Protein AF-A3JKF6-F1 (afdb_monomer_lite)

Radius of gyration: 22.57 Å; chains: 1; bounding box: 54×65×73 Å

Secondary structure (DSSP, 8-state):
----B-EEEEE--SSSPP-EEEEEES-HHHHHHHHHTT-EEE--BHHHHHHHHHH-GGGGGGS-HHHHHHHHHHHHHHHHHHHHHH-S-SSPPSSS---TT--HHHHHHHHHHHHHS--GGGHHHHHHHHHHHHHHHTTPPP-GGGS-HHHHTSPPHHHHHHH--HHHHHHHHHHHHHHHHHHHHHHHHHHHTTPPPPHHHHHHHHHHHHHHHHHHHHHHHHHHHHHHHT------PPPP-

pLDDT: mean 88.42, std 12.99, range [47.25, 98.69]

Foldseek 3Di:
DDQQKKKWWFDDPPPDDGDDGQAIESDVVVQVVSVVVVIDIDIDTLLVVLVVCLQPVVNLVRYAPVRLVSNLVNLVVNLVVCCVPVPPDPDDELDPFAALQPALVLLVLVLVLCNVVPDSNCSLSSSSSSQNNNCVVNVHRRDCVSGDPCNVPDQHLVNVLVPDDPVNLVVQLVVLVVVLVVLVVVCVVCVVVVHHDDPVSVSSNSSSVSSNVSSVVSNVVNVCCCVVVVPPPDDDDPDDD

Structure (mmCIF, N/CA/C/O backbone):
data_AF-A3JKF6-F1
#
_entry.id   AF-A3JKF6-F1
#
loop_
_atom_site.group_PDB
_atom_site.id
_atom_site.type_symbol
_atom_site.label_atom_id
_atom_site.label_alt_id
_atom_site.label_comp_id
_atom_site.label_asym_id
_atom_site.label_entity_id
_atom_site.label_seq_id
_atom_site.pdbx_PDB_ins_code
_atom_site.Cartn_x
_atom_site.Cartn_y
_atom_site.Cartn_z
_atom_site.occupancy
_atom_site.B_iso_or_equiv
_atom_site.auth_seq_id
_atom_site.auth_comp_id
_atom_site.auth_asym_id
_atom_site.auth_atom_id
_atom_site.pdbx_PDB_model_num
ATOM 1 N N . MET A 1 1 ? -27.463 5.436 10.083 1.00 47.28 1 MET A N 1
ATOM 2 C CA . MET A 1 1 ? -26.461 4.398 10.402 1.00 47.28 1 MET A CA 1
ATOM 3 C C . MET A 1 1 ? -25.634 4.920 11.565 1.00 47.28 1 MET A C 1
ATOM 5 O O . MET A 1 1 ? -25.290 6.095 11.537 1.00 47.28 1 MET A O 1
ATOM 9 N N . SER A 1 2 ? -25.430 4.128 12.619 1.00 52.62 2 SER A N 1
ATOM 10 C CA . SER A 1 2 ? -24.570 4.531 13.741 1.00 52.62 2 SER A CA 1
ATOM 11 C C . SER A 1 2 ? -23.122 4.557 13.245 1.00 52.62 2 SER A C 1
ATOM 13 O O . SER A 1 2 ? -22.711 3.611 12.577 1.00 52.62 2 SER A O 1
ATOM 15 N N . GLN A 1 3 ? -22.383 5.644 13.485 1.00 63.41 3 GLN A N 1
ATOM 16 C CA . GLN A 1 3 ? -20.953 5.686 13.172 1.00 63.41 3 GLN A CA 1
ATOM 17 C C . GLN A 1 3 ? -20.250 4.631 14.028 1.00 63.41 3 GLN A C 1
ATOM 19 O O . GLN A 1 3 ? -20.251 4.731 15.258 1.00 63.41 3 GLN A O 1
ATOM 24 N N . LYS A 1 4 ? -19.671 3.613 13.383 1.00 77.19 4 LYS A N 1
ATOM 25 C CA . LYS A 1 4 ? -18.797 2.667 14.075 1.00 77.19 4 LYS A CA 1
ATOM 26 C C . LYS A 1 4 ? -17.621 3.444 14.660 1.00 77.19 4 LYS A C 1
ATOM 28 O O . LYS A 1 4 ? -17.042 4.318 14.013 1.00 77.19 4 LYS A O 1
ATOM 33 N N . THR A 1 5 ? -17.349 3.172 15.925 1.00 87.12 5 THR A N 1
ATOM 34 C CA . THR A 1 5 ? -16.327 3.871 16.696 1.00 87.12 5 THR A CA 1
ATOM 35 C C . THR A 1 5 ? -15.024 3.090 16.613 1.00 87.12 5 THR A C 1
ATOM 37 O O . THR A 1 5 ? -15.045 1.870 16.732 1.00 87.12 5 THR A O 1
ATOM 40 N N . VAL A 1 6 ? -13.906 3.792 16.440 1.00 94.50 6 VAL A N 1
ATOM 41 C CA . VAL A 1 6 ? -12.565 3.210 16.505 1.00 94.50 6 VAL A CA 1
ATOM 42 C C . VAL A 1 6 ? -11.873 3.744 17.755 1.00 94.50 6 VAL A C 1
ATOM 44 O O . VAL A 1 6 ? -12.066 4.893 18.146 1.00 94.50 6 VAL A O 1
ATOM 47 N N . PHE A 1 7 ? -11.065 2.910 18.392 1.00 95.88 7 PHE A N 1
ATOM 48 C CA . PHE A 1 7 ? -10.229 3.252 19.530 1.00 95.88 7 PHE A CA 1
ATOM 49 C C . PHE A 1 7 ? -8.761 3.149 19.125 1.00 95.88 7 PHE A C 1
ATOM 51 O O . PHE A 1 7 ? -8.334 2.147 18.554 1.00 95.88 7 PHE A O 1
ATOM 58 N N . ILE A 1 8 ? -7.978 4.177 19.445 1.00 94.56 8 ILE A N 1
ATOM 59 C CA . ILE A 1 8 ? -6.527 4.196 19.234 1.00 94.56 8 ILE A CA 1
ATOM 60 C C . ILE A 1 8 ? -5.860 4.222 20.602 1.00 94.56 8 ILE A C 1
ATOM 62 O O . ILE A 1 8 ? -6.152 5.092 21.425 1.00 94.56 8 ILE A O 1
ATOM 66 N N . ILE A 1 9 ? -4.991 3.246 20.844 1.00 94.50 9 ILE A N 1
ATOM 67 C CA . ILE A 1 9 ? -4.367 2.991 22.138 1.00 94.50 9 ILE A CA 1
ATOM 68 C C . ILE A 1 9 ? -2.889 3.353 22.053 1.00 94.50 9 ILE A C 1
ATOM 70 O O . ILE A 1 9 ? -2.147 2.783 21.250 1.00 94.50 9 ILE A O 1
ATOM 74 N N . PHE A 1 10 ? -2.446 4.243 22.931 1.00 91.88 10 PHE A N 1
ATOM 75 C CA . PHE A 1 10 ? -1.072 4.730 22.981 1.00 91.88 10 PHE A CA 1
ATOM 76 C C . PHE A 1 10 ? -0.364 4.229 24.230 1.00 91.88 10 PHE A C 1
ATOM 78 O O . PHE A 1 10 ? -0.982 4.133 25.299 1.00 91.88 10 PHE A O 1
ATOM 85 N N . ASP A 1 11 ? 0.935 3.969 24.106 1.00 83.62 11 ASP A N 1
ATOM 86 C CA . ASP A 1 11 ? 1.775 3.886 25.295 1.00 83.62 11 ASP A CA 1
ATOM 87 C C . ASP A 1 11 ? 2.023 5.296 25.850 1.00 83.62 11 ASP A C 1
ATOM 89 O O . ASP A 1 11 ? 2.119 6.277 25.109 1.00 83.62 11 ASP A O 1
ATOM 93 N N . SER A 1 12 ? 2.076 5.402 27.171 1.00 69.38 12 SER A N 1
ATOM 94 C CA . SER A 1 12 ? 2.321 6.655 27.878 1.00 69.38 12 SER A CA 1
ATOM 95 C C . SER A 1 12 ? 3.220 6.370 29.062 1.00 69.38 12 SER A C 1
ATOM 97 O O . SER A 1 12 ? 2.766 6.188 30.191 1.00 69.38 12 SER A O 1
ATOM 99 N N . THR A 1 13 ? 4.524 6.351 28.825 1.00 56.94 13 THR A N 1
ATOM 100 C CA . THR A 1 13 ? 5.501 6.286 29.908 1.00 56.94 13 THR A CA 1
ATOM 101 C C . THR A 1 13 ? 5.692 7.686 30.510 1.00 56.94 13 THR A C 1
ATOM 103 O O . THR A 1 13 ? 6.658 8.376 30.209 1.00 56.94 13 THR A O 1
ATOM 106 N N . GLY A 1 14 ? 4.768 8.131 31.370 1.00 56.34 14 GLY A N 1
ATOM 107 C CA . GLY A 1 14 ? 4.925 9.356 32.175 1.00 56.34 14 GLY A CA 1
ATOM 108 C C . GLY A 1 14 ? 4.320 10.646 31.594 1.00 56.34 14 GLY A C 1
ATOM 109 O O . GLY A 1 14 ? 3.310 10.608 30.902 1.00 56.34 14 GLY A O 1
ATOM 110 N N . LEU A 1 15 ? 4.909 11.797 31.962 1.00 52.41 15 LEU A N 1
ATOM 111 C CA . LEU A 1 15 ? 4.465 13.175 31.647 1.00 52.41 15 LEU A CA 1
ATOM 112 C C . LEU A 1 15 ? 4.724 13.613 30.189 1.00 52.41 15 LEU A C 1
ATOM 114 O O . LEU A 1 15 ? 4.486 14.772 29.849 1.00 52.41 15 LEU A O 1
ATOM 118 N N . GLU A 1 16 ? 5.235 12.723 29.343 1.00 53.56 16 GLU A N 1
ATOM 119 C CA . GLU A 1 16 ? 5.534 13.016 27.942 1.00 53.56 16 GLU A CA 1
ATOM 120 C C . GLU A 1 16 ? 4.334 12.693 27.041 1.00 53.56 16 GLU A C 1
ATOM 122 O O . GLU A 1 16 ? 3.474 11.878 27.378 1.00 53.56 16 GLU A O 1
ATOM 127 N N . LEU A 1 17 ? 4.248 13.387 25.902 1.00 55.12 17 LEU A N 1
ATOM 128 C CA . LEU A 1 17 ? 3.214 13.151 24.893 1.00 55.12 17 LEU A CA 1
ATOM 129 C C . LEU A 1 17 ? 3.247 11.678 24.438 1.00 55.12 17 LEU A C 1
ATOM 131 O O . LEU A 1 17 ? 4.333 11.105 24.372 1.00 55.12 17 LEU A O 1
ATOM 135 N N . PRO A 1 18 ? 2.093 11.068 24.102 1.00 59.44 18 PRO A N 1
ATOM 136 C CA . PRO A 1 18 ? 2.049 9.684 23.637 1.00 59.44 18 PRO A CA 1
ATOM 137 C C . PRO A 1 18 ? 2.980 9.491 22.434 1.00 59.44 18 PRO A C 1
ATOM 139 O O . PRO A 1 18 ? 2.827 10.165 21.415 1.00 59.44 18 PRO A O 1
ATOM 142 N N . THR A 1 19 ? 3.955 8.593 22.574 1.00 69.81 19 THR A N 1
ATOM 143 C CA . THR A 1 19 ? 5.048 8.408 21.607 1.00 69.81 19 THR A CA 1
ATOM 144 C C . THR A 1 19 ? 4.787 7.294 20.596 1.00 69.81 19 THR A C 1
ATOM 146 O O . THR A 1 19 ? 5.345 7.351 19.504 1.00 69.81 19 THR A O 1
ATOM 149 N N . GLU A 1 20 ? 3.922 6.316 20.898 1.00 87.06 20 GLU A N 1
ATOM 150 C CA . GLU A 1 20 ? 3.675 5.172 20.006 1.00 87.06 20 GLU A CA 1
ATOM 151 C C . GLU A 1 20 ? 2.222 4.666 20.057 1.00 87.06 20 GLU A C 1
ATOM 153 O O . GLU A 1 20 ? 1.648 4.471 21.134 1.00 87.06 20 GLU A O 1
ATOM 158 N N . ILE A 1 21 ? 1.633 4.407 18.881 1.00 91.94 21 ILE A N 1
ATOM 159 C CA . ILE A 1 21 ? 0.359 3.685 18.745 1.00 91.94 21 ILE A CA 1
ATOM 160 C C . ILE A 1 21 ? 0.625 2.190 18.938 1.00 91.94 21 ILE A C 1
ATOM 162 O O . ILE A 1 21 ? 1.259 1.533 18.113 1.00 91.94 21 ILE A O 1
ATOM 166 N N . THR A 1 22 ? 0.092 1.637 20.023 1.00 93.06 22 THR A N 1
ATOM 167 C CA . THR A 1 22 ? 0.276 0.223 20.384 1.00 93.06 22 THR A CA 1
ATOM 168 C C . THR A 1 22 ? -0.804 -0.687 19.814 1.00 93.06 22 THR A C 1
ATOM 170 O O . THR A 1 22 ? -0.541 -1.862 19.565 1.00 93.06 22 THR A O 1
ATOM 173 N N . ALA A 1 23 ? -2.017 -0.169 19.622 1.00 94.94 23 ALA A N 1
ATOM 174 C CA . ALA A 1 23 ? -3.132 -0.907 19.044 1.00 94.94 23 ALA A CA 1
ATOM 175 C C . ALA A 1 23 ? -4.192 0.046 18.485 1.00 94.94 23 ALA A C 1
ATOM 177 O O . ALA A 1 23 ? -4.405 1.140 19.015 1.00 94.94 23 ALA A O 1
ATOM 178 N N . ILE A 1 24 ? -4.891 -0.414 17.455 1.00 96.31 24 ILE A N 1
ATOM 179 C CA . ILE A 1 24 ? -6.118 0.186 16.935 1.00 96.31 24 ILE A CA 1
ATOM 180 C C . ILE A 1 24 ? -7.186 -0.904 17.018 1.00 96.31 24 ILE A C 1
ATOM 182 O O . ILE A 1 24 ? -6.931 -2.043 16.628 1.00 96.31 24 ILE A O 1
ATOM 186 N N . THR A 1 25 ? -8.352 -0.597 17.582 1.00 96.56 25 THR A N 1
ATOM 187 C CA . THR A 1 25 ? -9.421 -1.585 17.777 1.00 96.56 25 THR A CA 1
ATOM 188 C C . THR A 1 25 ? -10.801 -0.951 17.670 1.00 96.56 25 THR A C 1
ATOM 190 O O . THR A 1 25 ? -10.961 0.205 18.046 1.00 96.56 25 THR A O 1
ATOM 193 N N . ASP A 1 26 ? -11.805 -1.676 17.185 1.00 94.56 26 ASP A N 1
ATOM 194 C CA . ASP A 1 26 ? -13.216 -1.282 17.300 1.00 94.56 26 ASP A CA 1
ATOM 195 C C . ASP A 1 26 ? -13.933 -1.934 18.502 1.00 94.56 26 ASP A C 1
ATOM 197 O O . ASP A 1 26 ? -15.104 -1.643 18.760 1.00 94.56 26 ASP A O 1
ATOM 201 N N . ASP A 1 27 ? -13.218 -2.737 19.302 1.00 95.06 27 ASP A N 1
ATOM 202 C CA . ASP A 1 27 ? -13.744 -3.377 20.507 1.00 95.06 27 ASP A CA 1
ATOM 203 C C . ASP A 1 27 ? -13.658 -2.448 21.741 1.00 95.06 27 ASP A C 1
ATOM 205 O O . ASP A 1 27 ? -12.563 -2.169 22.256 1.00 95.06 27 ASP A O 1
ATOM 209 N N . PRO A 1 28 ? -14.804 -1.997 22.292 1.00 94.31 28 PRO A N 1
ATOM 210 C CA . PRO A 1 28 ? -14.819 -1.169 23.491 1.00 94.31 28 PRO A CA 1
ATOM 211 C C . PRO A 1 28 ? -14.309 -1.900 24.741 1.00 94.31 28 PRO A C 1
ATOM 213 O O . PRO A 1 28 ? -13.860 -1.235 25.677 1.00 94.31 28 PRO A O 1
ATOM 216 N N . VAL A 1 29 ? -14.375 -3.235 24.807 1.00 95.38 29 VAL A N 1
ATOM 217 C CA . VAL A 1 29 ? -13.870 -4.004 25.956 1.00 95.38 29 VAL A CA 1
ATOM 218 C C . VAL A 1 29 ? -12.352 -3.887 26.015 1.00 95.38 29 VAL A C 1
ATOM 220 O O . VAL A 1 29 ? -11.823 -3.389 27.011 1.00 95.38 29 VAL A O 1
ATOM 223 N N . ARG A 1 30 ? -11.661 -4.209 24.916 1.00 95.00 30 ARG A N 1
ATOM 224 C CA . ARG A 1 30 ? -10.205 -4.053 24.790 1.00 95.00 30 ARG A CA 1
ATOM 225 C C . ARG A 1 30 ? -9.734 -2.620 25.060 1.00 95.00 30 ARG A C 1
ATOM 227 O O . ARG A 1 30 ? -8.720 -2.409 25.729 1.00 95.00 30 ARG A O 1
ATOM 234 N N . ALA A 1 31 ? -10.478 -1.623 24.580 1.00 94.50 31 ALA A N 1
ATOM 235 C CA . ALA A 1 31 ? -10.183 -0.217 24.847 1.00 94.50 31 ALA A CA 1
ATOM 236 C C . ALA A 1 31 ? -10.297 0.135 26.345 1.00 94.50 31 ALA A C 1
ATOM 238 O O . ALA A 1 31 ? -9.427 0.814 26.900 1.00 94.50 31 ALA A O 1
ATOM 239 N N . ASN A 1 32 ? -11.341 -0.350 27.025 1.00 95.06 32 ASN A N 1
ATOM 240 C CA . ASN A 1 32 ? -11.529 -0.132 28.460 1.00 95.06 32 ASN A CA 1
ATOM 241 C C . ASN A 1 32 ? -10.456 -0.836 29.300 1.00 95.06 32 ASN A C 1
ATOM 243 O O . ASN A 1 32 ? -9.936 -0.232 30.236 1.00 95.06 32 ASN A O 1
ATOM 247 N N . GLU A 1 33 ? -10.074 -2.063 28.946 1.00 95.25 33 GLU A N 1
ATOM 248 C CA . GLU A 1 33 ? -8.985 -2.793 29.607 1.00 95.25 33 GLU A CA 1
ATOM 249 C C . GLU A 1 33 ? -7.653 -2.041 29.498 1.00 95.25 33 GLU A C 1
ATOM 251 O O . GLU A 1 33 ? -6.959 -1.844 30.500 1.00 95.25 33 GLU A O 1
ATOM 256 N N . ALA A 1 34 ? -7.326 -1.534 28.305 1.00 93.25 34 ALA A N 1
ATOM 257 C CA . ALA A 1 34 ? -6.137 -0.716 28.098 1.00 93.25 34 ALA A CA 1
ATOM 258 C C . ALA A 1 34 ? -6.161 0.550 28.965 1.00 93.25 34 ALA A C 1
ATOM 260 O O . ALA A 1 34 ? -5.182 0.844 29.655 1.00 93.25 34 ALA A O 1
ATOM 261 N N . LYS A 1 35 ? -7.295 1.255 29.012 1.00 92.50 35 LYS A N 1
ATOM 262 C CA . LYS A 1 35 ? -7.466 2.430 29.873 1.00 92.50 35 LYS A CA 1
ATOM 263 C C . LYS A 1 35 ? -7.292 2.091 31.358 1.00 92.50 35 LYS A C 1
ATOM 265 O O . LYS A 1 35 ? -6.614 2.821 32.077 1.00 92.50 35 LYS A O 1
ATOM 270 N N . SER A 1 36 ? -7.852 0.973 31.820 1.00 93.00 36 SER A N 1
ATOM 271 C CA . SER A 1 36 ? -7.688 0.483 33.197 1.00 93.00 36 SER A CA 1
ATOM 272 C C . SER A 1 36 ? -6.243 0.097 33.533 1.00 93.00 36 SER A C 1
ATOM 274 O O . SER A 1 36 ? -5.845 0.214 34.689 1.00 93.00 36 SER A O 1
ATOM 276 N N . SER A 1 37 ? -5.447 -0.301 32.536 1.00 90.44 37 SER A N 1
ATOM 277 C CA . SER A 1 37 ? -4.003 -0.547 32.673 1.00 90.44 37 SER A CA 1
ATOM 278 C C . SER A 1 37 ? -3.130 0.719 32.629 1.00 90.44 37 SER A C 1
ATOM 280 O O . SER A 1 37 ? -1.909 0.614 32.681 1.00 90.44 37 SER A O 1
ATOM 282 N N . GLY A 1 38 ? -3.733 1.912 32.552 1.00 89.06 38 GLY A N 1
ATOM 283 C CA . GLY A 1 38 ? -3.016 3.191 32.531 1.00 89.06 38 GLY A CA 1
ATOM 284 C C . GLY A 1 38 ? -2.574 3.663 31.143 1.00 89.06 38 GLY A C 1
ATOM 285 O O . GLY A 1 38 ? -1.838 4.642 31.054 1.00 89.06 38 GLY A O 1
ATOM 286 N N . LYS A 1 39 ? -3.025 3.011 30.063 1.00 90.19 39 LYS A N 1
ATOM 287 C CA . LYS A 1 39 ? -2.768 3.471 28.691 1.00 90.19 39 LYS A CA 1
ATOM 288 C C . LYS A 1 39 ? -3.683 4.631 28.306 1.00 90.19 39 LYS A C 1
ATOM 290 O O . LYS A 1 39 ? -4.825 4.722 28.767 1.00 90.19 39 LYS A O 1
ATOM 295 N N . ASN A 1 40 ? -3.209 5.475 27.393 1.00 91.00 40 ASN A N 1
ATOM 296 C CA . ASN A 1 40 ? -4.037 6.514 26.788 1.00 91.00 40 ASN A CA 1
ATOM 297 C C . ASN A 1 40 ? -4.890 5.915 25.668 1.00 91.00 40 ASN A C 1
ATOM 299 O O . ASN A 1 40 ? -4.399 5.139 24.851 1.00 91.00 40 ASN A O 1
ATOM 303 N N . VAL A 1 41 ? -6.166 6.299 25.618 1.00 92.62 41 VAL A N 1
ATOM 304 C CA . VAL A 1 41 ? -7.117 5.824 24.607 1.00 92.62 41 VAL A CA 1
ATOM 305 C C . VAL A 1 41 ? -7.829 7.020 23.993 1.00 92.62 41 VAL A C 1
ATOM 307 O O . VAL A 1 41 ? -8.498 7.777 24.699 1.00 92.62 41 VAL A O 1
ATOM 310 N N . MET A 1 42 ? -7.698 7.179 22.679 1.00 92.69 42 MET A N 1
ATOM 311 C CA . MET A 1 42 ? -8.512 8.100 21.888 1.00 92.69 42 MET A CA 1
ATOM 312 C C . MET A 1 42 ? -9.664 7.342 21.239 1.00 92.69 42 MET A C 1
ATOM 314 O O . MET A 1 42 ? -9.509 6.183 20.866 1.00 92.69 42 MET A O 1
ATOM 318 N N . GLN A 1 43 ? -10.800 8.017 21.075 1.00 93.75 43 GLN A N 1
ATOM 319 C CA . GLN A 1 43 ? -12.012 7.459 20.474 1.00 93.75 43 GLN A CA 1
ATOM 320 C C . GLN A 1 43 ? -12.416 8.265 19.224 1.00 93.75 43 GLN A C 1
ATOM 322 O O . GLN A 1 43 ? -13.386 9.026 19.272 1.00 93.75 43 GLN A O 1
ATOM 327 N N . PRO A 1 44 ? -11.632 8.209 18.133 1.00 92.12 44 PRO A N 1
ATOM 328 C CA . PRO A 1 44 ? -11.996 8.861 16.881 1.00 92.12 44 PRO A CA 1
ATOM 329 C C . PRO A 1 44 ? -13.177 8.173 16.178 1.00 92.12 44 PRO A C 1
ATOM 331 O O . PRO A 1 44 ? -13.477 6.996 16.393 1.00 92.12 44 PRO A O 1
ATOM 334 N N . ASP A 1 45 ? -13.817 8.903 15.264 1.00 92.00 45 ASP A N 1
ATOM 335 C CA . ASP A 1 45 ? -14.630 8.259 14.234 1.00 92.00 45 ASP A CA 1
ATOM 336 C C . ASP A 1 45 ? -13.742 7.517 13.213 1.00 92.00 45 ASP A C 1
ATOM 338 O O . ASP A 1 45 ? -12.530 7.742 13.117 1.00 92.00 45 ASP A O 1
ATOM 342 N N . ALA A 1 46 ? -14.352 6.628 12.426 1.00 93.06 46 ALA A N 1
ATOM 343 C CA . ALA A 1 46 ? -13.639 5.828 11.432 1.00 93.06 46 ALA A CA 1
ATOM 344 C C . ALA A 1 46 ? -12.894 6.664 10.371 1.00 93.06 46 ALA A C 1
ATOM 346 O O . ALA A 1 46 ? -11.853 6.236 9.883 1.00 93.06 46 ALA A O 1
ATOM 347 N N . THR A 1 47 ? -13.382 7.861 10.018 1.00 93.62 47 THR A N 1
ATOM 348 C CA . THR A 1 47 ? -12.737 8.721 9.005 1.00 93.62 47 THR A CA 1
ATOM 349 C C . THR A 1 47 ? -11.459 9.344 9.561 1.00 93.62 47 THR A C 1
ATOM 351 O O . THR A 1 47 ? -10.447 9.419 8.866 1.00 93.62 47 THR A O 1
ATOM 354 N N . VAL A 1 48 ? -11.472 9.749 10.832 1.00 92.38 48 VAL A N 1
ATOM 355 C CA . VAL A 1 48 ? -10.273 10.234 11.526 1.00 92.38 48 VAL A CA 1
ATOM 356 C C . VAL A 1 48 ? -9.258 9.100 11.699 1.00 92.38 48 VAL A C 1
ATOM 358 O O . VAL A 1 48 ? -8.083 9.301 11.393 1.00 92.38 48 VAL A O 1
ATOM 361 N N . ALA A 1 49 ? -9.686 7.897 12.096 1.00 93.62 49 ALA A N 1
ATOM 362 C CA . ALA A 1 49 ? -8.796 6.732 12.155 1.00 93.62 49 ALA A CA 1
ATOM 363 C C . ALA A 1 49 ? -8.179 6.405 10.779 1.00 93.62 49 ALA A C 1
ATOM 365 O O . ALA A 1 49 ? -6.973 6.186 10.675 1.00 93.62 49 ALA A O 1
ATOM 366 N N . ALA A 1 50 ? -8.980 6.470 9.713 1.00 94.56 50 ALA A N 1
ATOM 367 C CA . ALA A 1 50 ? -8.516 6.302 8.341 1.00 94.56 50 ALA A CA 1
ATOM 368 C C . ALA A 1 50 ? -7.495 7.366 7.911 1.00 94.56 50 ALA A C 1
ATOM 370 O O . ALA A 1 50 ? -6.555 7.041 7.196 1.00 94.56 50 ALA A O 1
ATOM 371 N N . SER A 1 51 ? -7.631 8.619 8.361 1.00 93.62 51 SER A N 1
ATOM 372 C CA . SER A 1 51 ? -6.638 9.668 8.073 1.00 93.62 51 SER A CA 1
ATOM 373 C C . SER A 1 51 ? -5.281 9.379 8.718 1.00 93.62 51 SER A C 1
ATOM 375 O O . SER A 1 51 ? -4.243 9.604 8.100 1.00 93.62 51 SER A O 1
ATOM 377 N N . ILE A 1 52 ? -5.284 8.800 9.923 1.00 93.25 52 ILE A N 1
ATOM 378 C CA . ILE A 1 52 ? -4.063 8.371 10.608 1.00 93.25 52 ILE A CA 1
ATOM 379 C C . ILE A 1 52 ? -3.420 7.224 9.823 1.00 93.25 52 ILE A C 1
ATOM 381 O O . ILE A 1 52 ? -2.241 7.318 9.486 1.00 93.25 52 ILE A O 1
ATOM 385 N N . LEU A 1 53 ? -4.200 6.209 9.432 1.00 93.81 53 LEU A N 1
ATOM 386 C CA . LEU A 1 53 ? -3.708 5.104 8.603 1.00 93.81 53 LEU A CA 1
ATOM 387 C C . LEU A 1 53 ? -3.212 5.577 7.227 1.00 93.81 53 LEU A C 1
ATOM 389 O O . LEU A 1 53 ? -2.213 5.073 6.733 1.00 93.81 53 LEU A O 1
ATOM 393 N N . HIS A 1 54 ? -3.853 6.570 6.609 1.00 93.06 54 HIS A N 1
ATOM 394 C CA . HIS A 1 54 ? -3.377 7.150 5.352 1.00 93.06 54 HIS A CA 1
ATOM 395 C C . HIS A 1 54 ? -1.965 7.731 5.492 1.00 93.06 54 HIS A C 1
ATOM 397 O O . HIS A 1 54 ? -1.106 7.488 4.652 1.00 93.06 54 HIS A O 1
ATOM 403 N N . THR A 1 55 ? -1.704 8.453 6.584 1.00 91.31 55 THR A N 1
ATOM 404 C CA . THR A 1 55 ? -0.377 9.039 6.841 1.00 91.31 55 THR A CA 1
ATOM 405 C C . THR A 1 55 ? 0.660 8.032 7.333 1.00 91.31 55 THR A C 1
ATOM 407 O O . THR A 1 55 ? 1.855 8.258 7.165 1.00 91.31 55 THR A O 1
ATOM 410 N N . GLN A 1 56 ? 0.222 6.932 7.947 1.00 92.62 56 GLN A N 1
ATOM 411 C CA . GLN A 1 56 ? 1.086 5.867 8.453 1.00 92.62 56 GLN A CA 1
ATOM 412 C C . GLN A 1 56 ? 0.499 4.498 8.081 1.00 92.62 56 GLN A C 1
ATOM 414 O O . GLN A 1 56 ? -0.063 3.818 8.946 1.00 92.62 56 GLN A O 1
ATOM 419 N N . PRO A 1 57 ? 0.626 4.069 6.809 1.00 93.50 57 PRO A N 1
ATOM 420 C CA . PRO A 1 57 ? 0.011 2.833 6.328 1.00 93.50 57 PRO A CA 1
ATOM 421 C C . PRO A 1 57 ? 0.392 1.607 7.158 1.00 93.50 57 PRO A C 1
ATOM 423 O O . PRO A 1 57 ? -0.473 0.793 7.451 1.00 93.50 57 PRO A O 1
ATOM 426 N N . VAL A 1 58 ? 1.633 1.536 7.654 1.00 93.06 58 VAL A N 1
ATOM 427 C CA . VAL A 1 58 ? 2.149 0.452 8.518 1.00 93.06 58 VAL A CA 1
ATOM 428 C C . VAL A 1 58 ? 1.319 0.182 9.782 1.00 93.06 58 VAL A C 1
ATOM 430 O O . VAL A 1 58 ? 1.429 -0.883 10.382 1.00 93.06 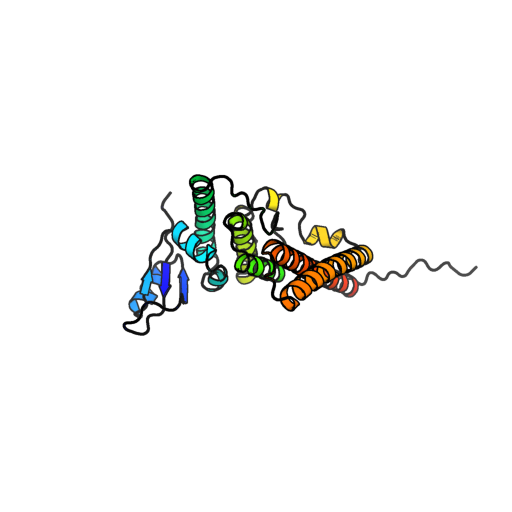58 VAL A O 1
ATOM 433 N N . LEU A 1 59 ? 0.449 1.108 10.200 1.00 94.81 59 LEU A N 1
ATOM 434 C CA . LEU A 1 59 ? -0.435 0.899 11.348 1.00 94.81 59 LEU A CA 1
ATOM 435 C C . LEU A 1 59 ? -1.481 -0.205 11.129 1.00 94.81 59 LEU A C 1
ATOM 437 O O . LEU A 1 59 ? -2.088 -0.633 12.115 1.00 94.81 59 LEU A O 1
ATOM 441 N N . TYR A 1 60 ? -1.661 -0.719 9.903 1.00 95.50 60 TYR A N 1
ATOM 442 C CA . TYR A 1 60 ? -2.461 -1.931 9.660 1.00 95.50 60 TYR A CA 1
ATOM 443 C C . TYR A 1 60 ? -1.973 -3.115 10.517 1.00 95.50 60 TYR A C 1
ATOM 445 O O . TYR A 1 60 ? -2.756 -3.963 10.942 1.00 95.50 60 TYR A O 1
ATOM 453 N N . GLU A 1 61 ? -0.685 -3.158 10.870 1.00 96.12 61 GLU A N 1
ATOM 454 C CA . GLU A 1 61 ? -0.131 -4.215 11.716 1.00 96.12 61 GLU A CA 1
ATOM 455 C C . GLU A 1 61 ? -0.723 -4.218 13.133 1.00 96.12 61 GLU A C 1
ATOM 457 O O . GLU A 1 61 ? -0.750 -5.261 13.794 1.00 96.12 61 GLU A O 1
ATOM 462 N N . LYS A 1 62 ? -1.208 -3.057 13.592 1.00 96.50 62 LYS A N 1
ATOM 463 C CA . LYS A 1 62 ? -1.700 -2.804 14.952 1.00 96.50 62 LYS A CA 1
ATOM 464 C C . LYS A 1 62 ? -3.207 -3.040 15.110 1.00 96.50 62 LYS A C 1
ATOM 466 O O . LYS A 1 62 ? -3.734 -2.775 16.193 1.00 96.50 62 LYS A O 1
ATOM 471 N N . MET A 1 63 ? -3.890 -3.521 14.072 1.00 96.38 63 MET A N 1
ATOM 472 C CA . MET A 1 63 ? -5.323 -3.826 14.082 1.00 96.38 63 MET A CA 1
ATOM 473 C C . MET A 1 63 ? -5.606 -5.288 13.725 1.00 96.38 63 MET A C 1
ATOM 475 O O . MET A 1 63 ? -4.764 -5.984 13.157 1.00 96.38 63 MET A O 1
ATOM 479 N N . ASP A 1 64 ? -6.791 -5.755 14.113 1.00 97.06 64 ASP A N 1
ATOM 480 C CA . ASP A 1 64 ? -7.365 -7.012 13.632 1.00 97.06 64 ASP A CA 1
ATOM 481 C C . ASP A 1 64 ? -8.256 -6.775 12.402 1.00 97.06 64 ASP A C 1
ATOM 483 O O . ASP A 1 64 ? -8.533 -5.635 12.021 1.00 97.06 64 ASP A O 1
ATOM 487 N N . TYR A 1 65 ? -8.703 -7.863 11.769 1.00 97.12 65 TYR A N 1
ATOM 488 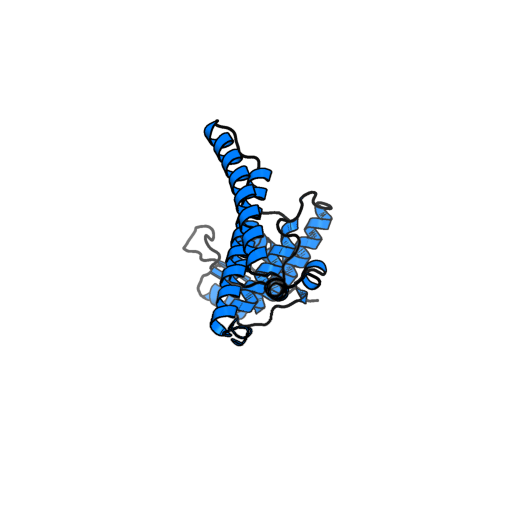C CA . TYR A 1 65 ? -9.511 -7.790 10.551 1.00 97.12 65 TYR A CA 1
ATOM 489 C C . TYR A 1 65 ? -10.850 -7.059 10.753 1.00 97.12 65 TYR A C 1
ATOM 491 O O . TYR A 1 65 ? -11.257 -6.284 9.892 1.00 97.12 65 TYR A O 1
ATOM 499 N N . ALA A 1 66 ? -11.524 -7.247 11.894 1.00 95.81 66 ALA A N 1
ATOM 500 C CA . ALA A 1 66 ? -12.799 -6.578 12.178 1.00 95.81 66 ALA A CA 1
ATOM 501 C C . ALA A 1 66 ? -12.625 -5.053 12.269 1.00 95.81 66 ALA A C 1
ATOM 503 O O . ALA A 1 66 ? -13.334 -4.293 11.604 1.00 95.81 66 ALA A O 1
ATOM 504 N N . THR A 1 67 ? -11.599 -4.623 13.003 1.00 96.88 67 THR A N 1
ATOM 505 C CA . THR A 1 67 ? -11.210 -3.218 13.106 1.00 96.88 67 THR A CA 1
ATOM 506 C C . THR A 1 67 ? -10.837 -2.651 11.740 1.00 96.88 67 THR A C 1
ATOM 508 O O . THR A 1 67 ? -11.236 -1.533 11.410 1.00 96.88 67 THR A O 1
ATOM 511 N N . TRP A 1 68 ? -10.104 -3.416 10.928 1.00 97.62 68 TRP A N 1
ATOM 512 C CA . TRP A 1 68 ? -9.752 -3.014 9.572 1.00 97.62 68 TRP A CA 1
ATOM 513 C C . TRP A 1 68 ? -10.988 -2.748 8.709 1.00 97.62 68 TRP A C 1
ATOM 515 O O . TRP A 1 68 ? -11.058 -1.680 8.107 1.00 97.62 68 TRP A O 1
ATOM 525 N N . GLN A 1 69 ? -12.001 -3.622 8.717 1.00 96.56 69 GLN A N 1
ATOM 526 C CA . GLN A 1 69 ? -13.245 -3.378 7.969 1.00 96.56 69 GLN A CA 1
ATOM 527 C C . GLN A 1 69 ? -13.883 -2.032 8.361 1.00 96.56 69 GLN A C 1
ATOM 529 O O . GLN A 1 69 ? -14.291 -1.249 7.502 1.00 96.56 69 GLN A O 1
ATOM 534 N N . THR A 1 70 ? -13.894 -1.709 9.658 1.00 95.31 70 THR A N 1
ATOM 535 C CA . THR A 1 70 ? -14.376 -0.413 10.157 1.00 95.31 70 THR A CA 1
ATOM 536 C C . THR A 1 70 ? -13.519 0.763 9.654 1.00 95.31 70 THR A C 1
ATOM 538 O O . THR A 1 70 ? -14.055 1.802 9.262 1.00 95.31 70 THR A O 1
ATOM 541 N N . VAL A 1 71 ? -12.190 0.627 9.630 1.00 96.56 71 VAL A N 1
ATOM 542 C CA . VAL A 1 71 ? -11.274 1.674 9.138 1.00 96.56 71 VAL A CA 1
ATOM 543 C C . VAL A 1 71 ? -11.355 1.838 7.613 1.00 96.56 71 VAL A C 1
ATOM 545 O O . VAL A 1 71 ? -11.330 2.970 7.125 1.00 96.56 71 VAL A O 1
ATOM 548 N N . ALA A 1 72 ? -11.529 0.756 6.855 1.00 96.50 72 ALA A N 1
ATOM 549 C CA . ALA A 1 72 ? -11.666 0.767 5.398 1.00 96.50 72 ALA A CA 1
ATOM 550 C C . ALA A 1 72 ? -12.927 1.525 4.935 1.00 96.50 72 ALA A C 1
ATOM 552 O O . ALA A 1 72 ? -12.885 2.316 3.981 1.00 96.50 72 ALA A O 1
ATOM 553 N N . GLU A 1 73 ? -14.043 1.378 5.662 1.00 93.31 73 GLU A N 1
ATOM 554 C CA . GLU A 1 73 ? -15.232 2.228 5.491 1.00 93.31 73 GLU A CA 1
ATOM 555 C C . GLU A 1 73 ? -14.870 3.719 5.677 1.00 93.31 73 GLU A C 1
ATOM 557 O O . GLU A 1 73 ? -15.262 4.582 4.883 1.00 93.31 73 GLU A O 1
ATOM 562 N N . GLY A 1 74 ? -14.062 4.026 6.697 1.00 94.62 74 GLY A N 1
ATOM 563 C CA . GLY A 1 74 ? -13.519 5.359 6.964 1.00 94.62 74 GLY A CA 1
ATOM 564 C C . GLY A 1 74 ? -12.655 5.917 5.828 1.00 94.62 74 GLY A C 1
ATOM 565 O O . GLY A 1 74 ? -12.823 7.081 5.459 1.00 94.62 74 GLY A O 1
ATOM 566 N N . MET A 1 75 ? -11.787 5.098 5.222 1.00 95.12 75 MET A N 1
ATOM 567 C CA . MET A 1 75 ? -10.940 5.499 4.084 1.00 95.12 75 MET A CA 1
ATOM 568 C C . MET A 1 75 ? -11.780 5.902 2.870 1.00 95.12 75 MET A C 1
ATOM 570 O O . MET A 1 75 ? -11.500 6.907 2.217 1.00 95.12 75 MET A O 1
ATOM 574 N N . SER A 1 76 ? -12.872 5.179 2.625 1.00 91.69 76 SER A N 1
ATOM 575 C CA . SER A 1 76 ? -13.829 5.495 1.559 1.00 91.69 76 SER A CA 1
ATOM 576 C C . SER A 1 76 ? -14.464 6.879 1.750 1.00 91.69 76 SER A C 1
ATOM 578 O O . SER A 1 76 ? -14.661 7.636 0.798 1.00 91.69 76 SER A O 1
ATOM 580 N N . ASN A 1 77 ? -14.791 7.231 2.996 1.00 91.75 77 ASN A N 1
ATOM 581 C CA . ASN A 1 77 ? -15.340 8.543 3.332 1.00 91.75 77 ASN A CA 1
ATOM 582 C C . ASN A 1 77 ? -14.277 9.644 3.253 1.00 91.75 77 ASN A C 1
ATOM 584 O O . ASN A 1 77 ? -14.568 10.733 2.755 1.00 91.75 77 ASN A O 1
ATOM 588 N N . LEU A 1 78 ? -13.049 9.356 3.689 1.00 92.44 78 LEU A N 1
ATOM 589 C CA . LEU A 1 78 ? -11.913 10.268 3.578 1.00 92.44 78 LEU A CA 1
ATOM 590 C C . LEU A 1 78 ? -11.656 10.654 2.117 1.00 92.44 78 LEU A C 1
ATOM 592 O O . LEU A 1 78 ? -11.602 11.844 1.812 1.00 92.44 78 LEU A O 1
ATOM 596 N N . GLN A 1 79 ? -11.598 9.675 1.209 1.00 90.25 79 GLN A N 1
ATOM 597 C CA . GLN A 1 79 ? -11.429 9.918 -0.225 1.00 90.25 79 GLN A CA 1
ATOM 598 C C . GLN A 1 79 ? -12.532 10.837 -0.771 1.00 90.25 79 GLN A C 1
ATOM 600 O O . GLN A 1 79 ? -12.245 11.862 -1.388 1.00 90.25 79 GLN A O 1
ATOM 605 N N . LYS A 1 80 ? -13.805 10.526 -0.482 1.00 88.69 80 LYS A N 1
ATOM 606 C CA . LYS A 1 80 ? -14.951 11.354 -0.901 1.00 88.69 80 LYS A CA 1
ATOM 607 C C . LYS A 1 80 ? -14.845 12.792 -0.387 1.00 88.69 80 LYS A C 1
ATOM 609 O O . LYS A 1 80 ? -15.252 13.719 -1.085 1.00 88.69 80 LYS A O 1
ATOM 614 N N . ASN A 1 81 ? -14.333 12.992 0.826 1.00 89.56 81 ASN A N 1
ATOM 615 C CA . ASN A 1 81 ? -14.157 14.320 1.412 1.00 89.56 81 ASN A CA 1
ATOM 616 C C . ASN A 1 81 ? -12.995 15.085 0.764 1.00 89.56 81 ASN A C 1
ATOM 618 O O . ASN A 1 81 ? -13.127 16.285 0.518 1.00 89.56 81 ASN A O 1
ATOM 622 N N . LEU A 1 82 ? -11.890 14.411 0.444 1.00 87.00 82 LEU A N 1
ATOM 623 C CA . LEU A 1 82 ? -10.744 15.025 -0.229 1.00 87.00 82 LEU A CA 1
ATOM 624 C C . LEU A 1 82 ? -11.102 15.466 -1.651 1.00 87.00 82 LEU A C 1
ATOM 626 O O . LEU A 1 82 ? -10.902 16.632 -1.976 1.00 87.00 82 LEU A O 1
ATOM 630 N N . VAL A 1 83 ? -11.769 14.613 -2.435 1.00 84.62 83 VAL A N 1
ATOM 631 C CA . VAL A 1 83 ? -12.241 14.969 -3.789 1.00 84.62 83 VAL A CA 1
ATOM 632 C C . VAL A 1 83 ? -13.176 16.184 -3.754 1.00 84.62 83 VAL A C 1
ATOM 634 O O . VAL A 1 83 ? -13.058 17.102 -4.560 1.00 84.62 83 VAL A O 1
ATOM 637 N N . LYS A 1 84 ? -14.088 16.252 -2.774 1.00 83.94 84 LYS A N 1
ATOM 638 C CA . LYS A 1 84 ? -15.000 17.401 -2.623 1.00 83.94 84 LYS A CA 1
ATOM 639 C C . LYS A 1 84 ? -14.299 18.706 -2.246 1.00 83.94 84 LYS A C 1
ATOM 641 O O . LYS A 1 84 ? -14.806 19.771 -2.585 1.00 83.94 84 LYS A O 1
ATOM 646 N N . THR A 1 85 ? -13.214 18.638 -1.478 1.00 82.50 85 THR A N 1
ATOM 647 C CA . THR A 1 85 ? -12.554 19.825 -0.905 1.00 82.50 85 THR A CA 1
ATOM 648 C C . THR A 1 85 ? -11.415 20.345 -1.772 1.00 82.50 85 THR A C 1
ATOM 650 O O . THR A 1 85 ? -11.201 21.554 -1.811 1.00 82.50 85 THR A O 1
ATOM 653 N N . GLN A 1 86 ? -10.709 19.458 -2.472 1.00 76.56 86 GLN A N 1
ATOM 654 C CA . GLN A 1 86 ? -9.531 19.784 -3.277 1.00 76.56 86 GLN A CA 1
ATOM 655 C C . GLN A 1 86 ? -9.816 19.779 -4.790 1.00 76.56 86 GLN A C 1
ATOM 657 O O . GLN A 1 86 ? -9.002 20.291 -5.552 1.00 76.56 86 GLN A O 1
ATOM 662 N N . GLY A 1 87 ? -10.983 19.280 -5.218 1.00 68.94 87 GLY A N 1
ATOM 663 C CA . GLY A 1 87 ? -11.303 19.044 -6.627 1.00 68.94 87 GLY A CA 1
ATOM 664 C C . GLY A 1 87 ? -10.738 17.714 -7.130 1.00 68.94 87 GLY A C 1
ATOM 665 O O . GLY A 1 87 ? -10.243 16.905 -6.344 1.00 68.94 87 GLY A O 1
ATOM 666 N N . GLU A 1 88 ? -10.826 17.479 -8.442 1.00 63.59 88 GLU A N 1
ATOM 667 C CA . GLU A 1 88 ? -10.069 16.397 -9.077 1.00 63.59 88 GLU A CA 1
ATOM 668 C C . GLU A 1 88 ? -8.579 16.696 -8.904 1.00 63.59 88 GLU A C 1
ATOM 670 O O . GLU A 1 88 ? -8.066 17.730 -9.335 1.00 63.59 88 GLU A O 1
ATOM 675 N N . THR A 1 89 ? -7.899 15.812 -8.188 1.00 61.19 89 THR A N 1
ATOM 676 C CA . THR A 1 89 ? -6.454 15.854 -7.982 1.00 61.19 89 THR A CA 1
ATOM 677 C C . THR A 1 89 ? -5.751 15.711 -9.334 1.00 61.19 89 THR A C 1
ATOM 679 O O . THR A 1 89 ? -6.043 14.756 -10.050 1.00 61.19 89 THR A O 1
ATOM 682 N N . PRO A 1 90 ? -4.829 16.621 -9.695 1.00 58.03 90 PRO A N 1
ATOM 683 C CA . PRO A 1 90 ? -4.151 16.595 -10.993 1.00 58.03 90 PRO A CA 1
ATOM 684 C C . PRO A 1 90 ? -3.125 15.457 -11.120 1.00 58.03 90 PRO A C 1
ATOM 686 O O . PRO A 1 90 ? -2.643 15.192 -12.220 1.00 58.03 90 PRO A O 1
ATOM 689 N N . ASP A 1 91 ? -2.776 14.811 -10.007 1.00 76.62 91 ASP A N 1
ATOM 690 C CA . ASP A 1 91 ? -1.776 13.751 -9.958 1.00 76.62 91 ASP A CA 1
ATOM 691 C C . ASP A 1 91 ? -2.356 12.432 -10.484 1.00 76.62 91 ASP A C 1
ATOM 693 O O . ASP A 1 91 ? -3.482 12.057 -10.162 1.00 76.62 91 ASP A O 1
ATOM 697 N N . SER A 1 92 ? -1.571 11.699 -11.272 1.00 84.88 92 SER A N 1
ATOM 698 C CA . SER A 1 92 ? -1.913 10.323 -11.644 1.00 84.88 92 SER A CA 1
ATOM 699 C C . SER A 1 92 ? -1.659 9.379 -10.462 1.00 84.88 92 SER A C 1
ATOM 701 O O . SER A 1 92 ? -0.716 9.612 -9.696 1.00 84.88 92 SER A O 1
ATOM 703 N N . PRO A 1 93 ? -2.478 8.329 -10.278 1.00 91.19 93 PRO A N 1
ATOM 704 C CA . PRO A 1 93 ? -2.238 7.354 -9.223 1.00 91.19 93 PRO A CA 1
ATOM 705 C C . PRO A 1 93 ? -0.926 6.596 -9.476 1.00 91.19 93 PRO A C 1
ATOM 707 O O . PRO A 1 93 ? -0.508 6.412 -10.618 1.00 91.19 93 PRO A O 1
ATOM 710 N N . PHE A 1 94 ? -0.269 6.151 -8.402 1.00 93.25 94 PHE A N 1
ATOM 711 C CA . PHE A 1 94 ? 0.962 5.358 -8.500 1.00 93.25 94 PHE A CA 1
ATOM 712 C C . PHE A 1 94 ? 0.694 3.989 -9.138 1.00 93.25 94 PHE A C 1
ATOM 714 O O . PHE A 1 94 ? 1.484 3.521 -9.957 1.00 93.25 94 PHE A O 1
ATOM 721 N N . PHE A 1 95 ? -0.437 3.381 -8.778 1.00 94.25 95 PHE A N 1
ATOM 722 C CA . PHE A 1 95 ? -0.964 2.158 -9.373 1.00 94.25 95 PHE A CA 1
ATOM 723 C C . PHE A 1 95 ? -2.318 2.467 -9.996 1.00 94.25 95 PHE A C 1
ATOM 725 O O . PHE A 1 95 ? -3.173 3.051 -9.332 1.00 94.25 95 PHE A O 1
ATOM 732 N N . GLU A 1 96 ? -2.515 2.083 -11.255 1.00 91.88 96 GLU A N 1
ATOM 733 C CA . GLU A 1 96 ? -3.788 2.303 -11.951 1.00 91.88 96 GLU A CA 1
ATOM 734 C C . GLU A 1 96 ? -4.930 1.502 -11.315 1.00 91.88 96 GLU A C 1
ATOM 736 O O . GLU A 1 96 ? -6.047 2.001 -11.203 1.00 91.88 96 GLU A O 1
ATOM 741 N N . PHE A 1 97 ? -4.635 0.281 -10.868 1.00 94.69 97 PHE A N 1
ATOM 742 C CA . PHE A 1 97 ? -5.562 -0.621 -10.195 1.00 94.69 97 PHE A CA 1
ATOM 743 C C . PHE A 1 97 ? -4.798 -1.609 -9.299 1.00 94.69 97 PHE A C 1
ATOM 745 O O . PHE A 1 97 ? -3.573 -1.735 -9.390 1.00 94.69 97 PHE A O 1
ATOM 752 N N . THR A 1 98 ? -5.532 -2.313 -8.438 1.00 97.25 98 THR A N 1
ATOM 753 C CA . THR A 1 98 ? -5.017 -3.387 -7.578 1.00 97.25 98 THR A CA 1
ATOM 754 C C . THR A 1 98 ? -5.744 -4.683 -7.899 1.00 97.25 98 THR A C 1
ATOM 756 O O . THR A 1 98 ? -6.949 -4.790 -7.685 1.00 97.25 98 THR A O 1
ATOM 759 N N . GLU A 1 99 ? -5.021 -5.690 -8.374 1.00 96.88 99 GLU A N 1
ATOM 760 C CA . GLU A 1 99 ? -5.581 -7.010 -8.642 1.00 96.88 99 GLU A CA 1
ATOM 761 C C . GLU A 1 99 ? -6.052 -7.651 -7.322 1.00 96.88 99 GLU A C 1
ATOM 763 O O . GLU A 1 99 ? -5.253 -7.779 -6.390 1.00 96.88 99 GLU A O 1
ATOM 768 N N . PRO A 1 100 ? -7.327 -8.067 -7.195 1.00 97.00 100 PRO A N 1
ATOM 769 C CA . PRO A 1 100 ? -7.833 -8.599 -5.929 1.00 97.00 100 PRO A CA 1
ATOM 770 C C . PRO A 1 100 ? -7.192 -9.914 -5.476 1.00 97.00 100 PRO A C 1
ATOM 772 O O . PRO A 1 100 ? -7.265 -10.264 -4.301 1.00 97.00 100 PRO A O 1
ATOM 775 N N . ASP A 1 101 ? -6.590 -10.657 -6.403 1.00 96.81 101 ASP A N 1
ATOM 776 C CA . ASP A 1 101 ? -5.863 -11.904 -6.167 1.00 96.81 101 ASP A CA 1
ATOM 777 C C . ASP A 1 101 ? -4.333 -11.719 -6.158 1.00 96.81 101 ASP A C 1
ATOM 779 O O . ASP A 1 101 ? -3.607 -12.715 -6.211 1.00 96.81 101 ASP A O 1
ATOM 783 N N . LEU A 1 102 ? -3.839 -10.474 -6.074 1.00 97.19 102 LEU A N 1
ATOM 784 C CA . LEU A 1 102 ? -2.414 -10.180 -5.916 1.00 97.19 102 LEU A CA 1
ATOM 785 C C . LEU A 1 102 ? -1.859 -10.875 -4.652 1.00 97.19 102 LEU A C 1
ATOM 787 O O . LEU A 1 102 ? -2.473 -10.783 -3.585 1.00 97.19 102 LEU A O 1
ATOM 791 N N . PRO A 1 103 ? -0.688 -11.534 -4.724 1.00 97.19 103 PRO A N 1
ATOM 792 C CA . PRO A 1 103 ? -0.024 -12.099 -3.555 1.00 97.19 103 PRO A CA 1
ATOM 793 C C . PRO A 1 103 ? 0.203 -11.057 -2.452 1.00 97.19 103 PRO A C 1
ATOM 795 O O . PRO A 1 103 ? 0.641 -9.937 -2.723 1.00 97.19 103 PRO A O 1
ATOM 798 N N . ALA A 1 104 ? -0.030 -11.434 -1.191 1.00 97.44 104 ALA A N 1
ATOM 799 C CA . ALA A 1 104 ? 0.097 -10.520 -0.053 1.00 97.44 104 ALA A CA 1
ATOM 800 C C . ALA A 1 104 ? 1.505 -9.911 0.076 1.00 97.44 104 ALA A C 1
ATOM 802 O O . ALA A 1 104 ? 1.638 -8.729 0.387 1.00 97.44 104 ALA A O 1
ATOM 803 N N . SER A 1 105 ? 2.553 -10.675 -0.250 1.00 96.44 105 SER A N 1
ATOM 804 C CA . SER A 1 105 ? 3.937 -10.186 -0.288 1.00 96.44 105 SER A CA 1
ATOM 805 C C . SER A 1 105 ? 4.126 -9.033 -1.280 1.00 96.44 105 SER A C 1
ATOM 807 O O . SER A 1 105 ? 4.771 -8.040 -0.947 1.00 96.44 105 SER A O 1
ATOM 809 N N . LEU A 1 106 ? 3.527 -9.117 -2.470 1.00 97.56 106 LEU A N 1
ATOM 810 C CA . LEU A 1 106 ? 3.550 -8.044 -3.467 1.00 97.56 106 LEU A CA 1
ATOM 811 C C . LEU A 1 106 ? 2.647 -6.877 -3.062 1.00 97.56 106 LEU A C 1
ATOM 813 O O . LEU A 1 106 ? 2.997 -5.717 -3.281 1.00 97.56 106 LEU A O 1
ATOM 817 N N . ALA A 1 107 ? 1.517 -7.154 -2.408 1.00 98.12 107 ALA A N 1
ATOM 818 C CA . ALA A 1 107 ? 0.678 -6.101 -1.853 1.00 98.12 107 ALA A CA 1
ATOM 819 C C . ALA A 1 107 ? 1.442 -5.260 -0.810 1.00 98.12 107 ALA A C 1
ATOM 821 O O . ALA A 1 107 ? 1.347 -4.031 -0.814 1.00 98.12 107 ALA A O 1
ATOM 822 N N . GLU A 1 108 ? 2.271 -5.891 0.031 1.00 97.31 108 GLU A N 1
ATOM 823 C CA . GLU A 1 108 ? 3.153 -5.192 0.971 1.00 97.31 108 GLU A CA 1
ATOM 824 C C . GLU A 1 108 ? 4.216 -4.337 0.271 1.00 97.31 108 GLU A C 1
ATOM 826 O O . GLU A 1 108 ? 4.490 -3.221 0.724 1.00 97.31 108 GLU A O 1
ATOM 831 N N . THR A 1 109 ? 4.840 -4.822 -0.812 1.00 96.50 109 THR A N 1
ATOM 832 C CA . THR A 1 109 ? 5.831 -4.014 -1.546 1.00 96.50 109 THR A CA 1
ATOM 833 C C . THR A 1 109 ? 5.174 -2.814 -2.213 1.00 96.50 109 THR A C 1
ATOM 835 O O . THR A 1 109 ? 5.682 -1.700 -2.071 1.00 96.50 109 THR A O 1
ATOM 838 N N . ARG A 1 110 ? 4.003 -2.996 -2.841 1.00 97.56 110 ARG A N 1
ATOM 839 C CA . ARG A 1 110 ? 3.210 -1.890 -3.396 1.00 97.56 110 ARG A CA 1
ATOM 840 C C . ARG A 1 110 ? 2.813 -0.887 -2.314 1.00 97.56 110 ARG A C 1
ATOM 842 O O . ARG A 1 110 ? 2.967 0.316 -2.511 1.00 97.56 110 ARG A O 1
ATOM 849 N N . LEU A 1 111 ? 2.376 -1.353 -1.142 1.00 96.81 111 LEU A N 1
ATOM 850 C CA . LEU A 1 111 ? 1.999 -0.470 -0.036 1.00 96.81 111 LEU A CA 1
ATOM 851 C C . LEU A 1 111 ? 3.187 0.373 0.457 1.00 96.81 111 LEU A C 1
ATOM 853 O O . LEU A 1 111 ? 3.002 1.550 0.759 1.00 96.81 111 LEU A O 1
ATOM 857 N N . LYS A 1 112 ? 4.406 -0.187 0.481 1.00 95.06 112 LYS A N 1
ATOM 858 C CA . LYS A 1 112 ? 5.635 0.562 0.804 1.00 95.06 112 LYS A CA 1
ATOM 859 C C . LYS A 1 112 ? 5.898 1.691 -0.197 1.00 95.06 112 LYS A C 1
ATOM 861 O O . LYS A 1 112 ? 6.209 2.795 0.234 1.00 95.06 112 LYS A O 1
ATOM 866 N N . GLN A 1 113 ? 5.673 1.472 -1.495 1.00 94.75 113 GLN A N 1
ATOM 867 C CA . GLN A 1 113 ? 5.807 2.542 -2.498 1.00 94.75 113 GLN A CA 1
ATOM 868 C C . GLN A 1 113 ? 4.845 3.708 -2.230 1.00 94.75 113 GLN A C 1
ATOM 870 O O . GLN A 1 113 ? 5.215 4.873 -2.360 1.00 94.75 113 GLN A O 1
ATOM 875 N N . LEU A 1 114 ? 3.619 3.423 -1.780 1.00 94.38 114 LEU A N 1
ATOM 876 C CA . LEU A 1 114 ? 2.650 4.474 -1.445 1.00 94.38 114 LEU A CA 1
ATOM 877 C C . LEU A 1 114 ? 3.052 5.306 -0.216 1.00 94.38 114 LEU A C 1
ATOM 879 O O . LEU A 1 114 ? 2.593 6.441 -0.085 1.00 94.38 114 LEU A O 1
ATOM 883 N N . ILE A 1 115 ? 3.906 4.771 0.665 1.00 91.81 115 ILE A N 1
ATOM 884 C CA . ILE A 1 115 ? 4.488 5.513 1.797 1.00 91.81 115 ILE A CA 1
ATOM 885 C C . ILE A 1 115 ? 5.513 6.531 1.294 1.00 91.81 115 ILE A C 1
ATOM 887 O O . ILE A 1 115 ? 5.520 7.669 1.763 1.00 91.81 115 ILE A O 1
ATOM 891 N N . ASP A 1 116 ? 6.352 6.131 0.338 1.00 90.56 116 ASP A N 1
ATOM 892 C CA . ASP A 1 116 ? 7.406 6.982 -0.224 1.00 90.56 116 ASP A CA 1
ATOM 893 C C . ASP A 1 116 ? 6.839 8.056 -1.169 1.00 90.56 116 ASP A C 1
ATOM 895 O O . ASP A 1 116 ? 7.380 9.161 -1.278 1.00 90.56 116 ASP A O 1
ATOM 899 N N . PHE A 1 117 ? 5.696 7.769 -1.800 1.00 90.75 117 PHE A N 1
ATOM 900 C CA . PHE A 1 117 ? 4.987 8.672 -2.707 1.00 90.75 117 PHE A CA 1
ATOM 901 C C . PHE A 1 117 ? 3.543 8.925 -2.240 1.00 90.75 117 PHE A C 1
ATOM 903 O O . PHE A 1 117 ? 2.582 8.550 -2.926 1.00 90.75 117 PHE A O 1
ATOM 910 N N . PRO A 1 118 ? 3.354 9.594 -1.085 1.00 88.50 118 PRO A N 1
ATOM 911 C CA . PRO A 1 118 ? 2.029 9.817 -0.534 1.00 88.50 118 PRO A CA 1
ATOM 912 C C . PRO A 1 118 ? 1.247 10.777 -1.430 1.00 88.50 118 PRO A C 1
ATOM 914 O O . PRO A 1 118 ? 1.717 11.866 -1.776 1.00 88.50 118 PRO A O 1
ATOM 917 N N . SER A 1 119 ? 0.031 10.379 -1.794 1.00 89.06 119 SER A N 1
ATOM 918 C CA . SER A 1 119 ? -0.912 11.237 -2.504 1.00 89.06 119 SER A CA 1
ATOM 919 C C . SER A 1 119 ? -2.355 10.813 -2.217 1.00 89.06 119 SER A C 1
ATOM 921 O O . SER A 1 119 ? -2.621 9.611 -2.123 1.00 89.06 119 SER A O 1
ATOM 923 N N . PRO A 1 120 ? -3.312 11.756 -2.113 1.00 89.94 120 PRO A N 1
ATOM 924 C CA . PRO A 1 120 ? -4.729 11.430 -1.972 1.00 89.94 120 PRO A CA 1
ATOM 925 C C . PRO A 1 120 ? -5.281 10.525 -3.081 1.00 89.94 120 PRO A C 1
ATOM 927 O O . PRO A 1 120 ? -6.191 9.743 -2.809 1.00 89.94 120 PRO A O 1
ATOM 930 N N . VAL A 1 121 ? -4.728 10.583 -4.304 1.00 91.00 121 VAL A N 1
ATOM 931 C CA . VAL A 1 121 ? -5.141 9.686 -5.407 1.00 91.00 121 VAL A CA 1
ATOM 932 C C . VAL A 1 121 ? -4.823 8.227 -5.144 1.00 91.00 121 VAL A C 1
ATOM 934 O O . VAL A 1 121 ? -5.482 7.356 -5.696 1.00 91.00 121 VAL A O 1
ATOM 937 N N . ASN A 1 122 ? -3.860 7.955 -4.263 1.00 93.19 122 ASN A N 1
ATOM 938 C CA . ASN A 1 122 ? -3.445 6.605 -3.914 1.00 93.19 122 ASN A CA 1
ATOM 939 C C . ASN A 1 122 ? -4.304 5.996 -2.797 1.00 93.19 122 ASN A C 1
ATOM 941 O O . ASN A 1 122 ? -4.087 4.844 -2.440 1.00 93.19 122 ASN A O 1
ATOM 945 N N . LEU A 1 123 ? -5.279 6.727 -2.236 1.00 94.38 123 LEU A N 1
ATOM 946 C CA . LEU A 1 123 ? -6.155 6.208 -1.177 1.00 94.38 123 LEU A CA 1
ATOM 947 C C . LEU A 1 123 ? -6.901 4.918 -1.561 1.00 94.38 123 LEU A C 1
ATOM 949 O O . LEU A 1 123 ? -6.947 4.022 -0.716 1.00 94.38 123 LEU A O 1
ATOM 953 N N . PRO A 1 124 ? -7.471 4.780 -2.778 1.00 95.88 124 PRO A N 1
ATOM 954 C CA . PRO A 1 124 ? -8.077 3.525 -3.219 1.00 95.88 124 PRO A CA 1
ATOM 955 C C . PRO A 1 124 ? -7.086 2.367 -3.221 1.00 95.88 124 PRO A C 1
ATOM 957 O O . PRO A 1 124 ? -7.331 1.377 -2.540 1.00 95.88 124 PRO A O 1
ATOM 960 N N . ALA A 1 125 ? -5.937 2.535 -3.884 1.00 97.00 125 ALA A N 1
ATOM 961 C CA . ALA A 1 125 ? -4.893 1.516 -3.929 1.00 97.00 125 ALA A CA 1
ATOM 962 C C . ALA A 1 125 ? -4.406 1.159 -2.517 1.00 97.00 125 ALA A C 1
ATOM 964 O O . ALA A 1 125 ? -4.310 -0.009 -2.168 1.00 97.00 125 ALA A O 1
ATOM 965 N N . GLN A 1 126 ? -4.191 2.150 -1.646 1.00 97.69 126 GLN A N 1
ATOM 966 C CA . GLN A 1 126 ? -3.809 1.908 -0.257 1.00 97.69 126 GLN A CA 1
ATOM 967 C C . GLN A 1 126 ? -4.856 1.060 0.482 1.00 97.69 126 GLN A C 1
ATOM 969 O O . GLN A 1 126 ? -4.490 0.139 1.215 1.00 97.69 126 GLN A O 1
ATOM 974 N N . ARG A 1 127 ? -6.151 1.359 0.302 1.00 98.00 127 ARG A N 1
ATOM 975 C CA . ARG A 1 127 ? -7.248 0.600 0.916 1.00 98.00 127 ARG A CA 1
ATOM 976 C C . ARG A 1 127 ? -7.273 -0.841 0.404 1.00 98.00 127 ARG A C 1
ATOM 978 O O . ARG A 1 127 ? -7.347 -1.762 1.206 1.00 98.00 127 ARG A O 1
ATOM 985 N N . GLU A 1 128 ? -7.187 -1.023 -0.907 1.00 98.50 128 GLU A N 1
ATOM 986 C CA . GLU A 1 128 ? -7.218 -2.328 -1.579 1.00 98.50 128 GLU A CA 1
ATOM 987 C C . GLU A 1 128 ? -6.030 -3.210 -1.181 1.00 98.50 128 GLU A C 1
ATOM 989 O O . GLU A 1 128 ? -6.213 -4.345 -0.750 1.00 98.50 128 GLU A O 1
ATOM 994 N N . LEU A 1 129 ? -4.815 -2.661 -1.221 1.00 98.56 129 LEU A N 1
ATOM 995 C CA . LEU A 1 129 ? -3.596 -3.360 -0.810 1.00 98.56 129 LEU A CA 1
ATOM 996 C C . LEU A 1 129 ? -3.647 -3.765 0.666 1.00 98.56 129 LEU A C 1
ATOM 998 O O . LEU A 1 129 ? -3.274 -4.881 1.018 1.00 98.56 129 LEU A O 1
ATOM 1002 N N . THR A 1 130 ? -4.148 -2.880 1.533 1.00 98.44 130 THR A N 1
ATOM 1003 C CA . THR A 1 130 ? -4.298 -3.196 2.960 1.00 98.44 130 THR A CA 1
ATOM 1004 C C . THR A 1 130 ? -5.325 -4.309 3.179 1.00 98.44 130 THR A C 1
ATOM 1006 O O . THR A 1 130 ? -5.100 -5.165 4.030 1.00 98.44 130 THR A O 1
ATOM 1009 N N . GLU A 1 131 ? -6.415 -4.355 2.404 1.00 98.62 131 GLU A N 1
ATOM 1010 C CA . GLU A 1 131 ? -7.382 -5.458 2.464 1.00 98.62 131 GLU A CA 1
ATOM 1011 C C . GLU A 1 131 ? -6.737 -6.798 2.107 1.00 98.62 131 GLU A C 1
ATOM 1013 O O . GLU A 1 131 ? -6.943 -7.759 2.839 1.00 98.62 131 GLU A O 1
ATOM 1018 N N . ILE A 1 132 ? -5.916 -6.860 1.056 1.00 98.69 132 ILE A N 1
ATOM 1019 C CA . ILE A 1 132 ? -5.215 -8.094 0.661 1.00 98.69 132 ILE A CA 1
ATOM 1020 C C . ILE A 1 132 ? -4.321 -8.592 1.800 1.00 98.69 132 ILE A C 1
ATOM 1022 O O . ILE A 1 132 ? -4.406 -9.754 2.201 1.00 98.69 132 ILE A O 1
ATOM 1026 N N . ILE A 1 133 ? -3.508 -7.697 2.368 1.00 98.56 133 ILE A N 1
ATOM 1027 C CA . ILE A 1 133 ? -2.588 -8.025 3.465 1.00 98.56 133 ILE A CA 1
ATOM 1028 C C . ILE A 1 133 ? -3.365 -8.486 4.705 1.00 98.56 133 ILE A C 1
ATOM 1030 O O . ILE A 1 133 ? -3.014 -9.478 5.344 1.00 98.56 133 ILE A O 1
ATOM 1034 N N . MET A 1 134 ? -4.440 -7.779 5.059 1.00 98.50 134 MET A N 1
ATOM 1035 C CA . MET A 1 134 ? -5.256 -8.107 6.226 1.00 98.50 134 MET A CA 1
ATOM 1036 C C . MET A 1 134 ? -6.031 -9.415 6.039 1.00 98.50 134 MET A C 1
ATOM 1038 O O . MET A 1 134 ? -6.139 -10.189 6.993 1.00 98.50 134 MET A O 1
ATOM 1042 N N . ALA A 1 135 ? -6.549 -9.684 4.841 1.00 98.50 135 ALA A N 1
ATOM 1043 C CA . ALA A 1 135 ? -7.231 -10.928 4.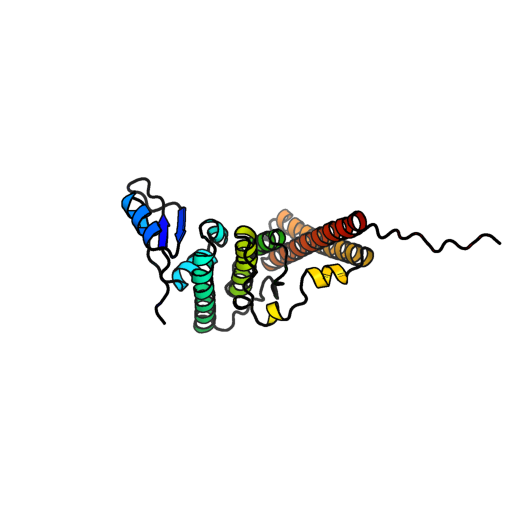513 1.00 98.50 135 ALA A CA 1
ATOM 1044 C C . ALA A 1 135 ? -6.278 -12.126 4.644 1.00 98.50 135 ALA A C 1
ATOM 1046 O O . ALA A 1 135 ? -6.599 -13.075 5.360 1.00 98.50 135 ALA A O 1
ATOM 1047 N N . ASP A 1 136 ? -5.076 -12.043 4.065 1.00 98.38 136 ASP A N 1
ATOM 1048 C CA . ASP A 1 136 ? -4.054 -13.093 4.163 1.00 98.38 136 ASP A CA 1
ATOM 1049 C C . ASP A 1 136 ? -3.613 -13.338 5.617 1.00 98.38 136 ASP A C 1
ATOM 1051 O O . ASP A 1 136 ? -3.757 -14.448 6.143 1.00 98.38 136 ASP A O 1
ATOM 1055 N N . LYS A 1 137 ? -3.210 -12.273 6.329 1.00 97.88 137 LYS A N 1
ATOM 1056 C CA . LYS A 1 137 ? -2.776 -12.325 7.739 1.00 97.88 137 LYS A CA 1
ATOM 1057 C C . LYS A 1 137 ? -3.804 -12.989 8.660 1.00 97.88 137 LYS A C 1
ATOM 1059 O O . LYS A 1 137 ? -3.432 -13.637 9.640 1.00 97.88 137 LYS A O 1
ATOM 1064 N N . HIS A 1 138 ? -5.093 -12.802 8.382 1.00 97.56 138 HIS A N 1
ATOM 1065 C CA . HIS A 1 138 ? -6.196 -13.322 9.193 1.00 97.56 138 HIS A CA 1
ATOM 1066 C C . HIS A 1 138 ? -6.910 -14.533 8.570 1.00 97.56 138 HIS A C 1
ATOM 1068 O O . HIS A 1 138 ? -7.941 -14.961 9.102 1.00 97.56 138 HIS A O 1
ATOM 1074 N N . GLN A 1 139 ? -6.365 -15.100 7.486 1.00 97.69 139 GLN A N 1
ATOM 1075 C CA . GLN A 1 139 ? -6.927 -16.241 6.753 1.00 97.69 139 GLN A CA 1
ATOM 1076 C C . GLN A 1 139 ? -8.407 -16.042 6.381 1.00 97.69 139 GLN A C 1
ATOM 1078 O O . GLN A 1 139 ? -9.233 -16.947 6.514 1.00 97.69 139 GLN A O 1
ATOM 1083 N N . GLN A 1 140 ? -8.750 -14.827 5.962 1.00 97.50 140 GLN A N 1
ATOM 1084 C CA . GLN A 1 140 ? -10.070 -14.455 5.464 1.00 97.50 140 GLN A CA 1
ATOM 1085 C C . GLN A 1 140 ? -10.041 -14.348 3.934 1.00 97.50 140 GLN A C 1
ATOM 1087 O O . GLN A 1 140 ? -8.984 -14.100 3.354 1.00 97.50 140 GLN A O 1
ATOM 1092 N N . PRO A 1 141 ? -11.180 -14.527 3.248 1.00 97.62 141 PRO A N 1
ATOM 1093 C CA . PRO A 1 141 ? -11.279 -14.152 1.844 1.00 97.62 141 PRO A CA 1
ATOM 1094 C C . PRO A 1 141 ? -11.156 -12.630 1.685 1.00 97.62 141 PRO A C 1
ATOM 1096 O O . PRO A 1 141 ? -11.666 -11.879 2.514 1.00 97.62 141 PRO A O 1
ATOM 1099 N N . VAL A 1 142 ? -10.532 -12.191 0.590 1.00 98.00 142 VAL A N 1
ATOM 1100 C CA . VAL A 1 142 ? -10.452 -10.773 0.209 1.00 98.00 142 VAL A CA 1
ATOM 1101 C C . VAL A 1 142 ? -11.861 -10.205 0.007 1.00 98.00 142 VAL A C 1
ATOM 1103 O O . VAL A 1 142 ? -12.660 -10.750 -0.762 1.00 98.00 142 VAL A O 1
ATOM 1106 N N . ASN A 1 143 ? -12.169 -9.096 0.680 1.00 98.00 143 ASN A N 1
ATOM 1107 C CA . ASN A 1 143 ? -13.439 -8.395 0.528 1.00 98.00 143 ASN A CA 1
ATOM 1108 C C . ASN A 1 143 ? -13.444 -7.506 -0.728 1.00 98.00 143 ASN A C 1
ATOM 1110 O O . ASN A 1 143 ? -13.006 -6.355 -0.699 1.00 98.00 143 ASN A O 1
ATOM 1114 N N . LEU A 1 144 ? -14.011 -8.024 -1.820 1.00 97.50 144 LEU A N 1
ATOM 1115 C CA . LEU A 1 144 ? -14.103 -7.320 -3.105 1.00 97.50 144 LEU A CA 1
ATOM 1116 C C . LEU A 1 144 ? -14.918 -6.018 -3.049 1.00 97.50 144 LEU A C 1
ATOM 1118 O O . LEU A 1 144 ? -14.696 -5.133 -3.867 1.00 97.50 144 LEU A O 1
ATOM 1122 N N . GLU A 1 145 ? -15.816 -5.841 -2.073 1.00 97.06 145 GLU A N 1
ATOM 1123 C CA . GLU A 1 145 ? -16.578 -4.589 -1.924 1.00 97.06 145 GLU A CA 1
ATOM 1124 C C . GLU A 1 145 ? -15.685 -3.394 -1.542 1.00 97.06 145 GLU A C 1
ATOM 1126 O O . GLU A 1 145 ? -16.074 -2.237 -1.715 1.00 97.06 145 GLU A O 1
ATOM 1131 N N . LEU A 1 146 ? -14.476 -3.661 -1.033 1.00 96.50 146 LEU A N 1
ATOM 1132 C CA . LEU A 1 146 ? -13.465 -2.644 -0.741 1.00 96.50 146 LEU A CA 1
ATOM 1133 C C . LEU A 1 146 ? -12.609 -2.279 -1.959 1.00 96.50 146 LEU A C 1
ATOM 1135 O O . LEU A 1 146 ? -11.744 -1.408 -1.847 1.00 96.50 146 LEU A O 1
ATOM 1139 N N . PHE A 1 147 ? -12.850 -2.888 -3.116 1.00 97.56 147 PHE A N 1
ATOM 1140 C CA . PHE A 1 147 ? -12.147 -2.582 -4.355 1.00 97.56 147 PHE A CA 1
ATOM 1141 C C . PHE A 1 147 ? -12.961 -1.626 -5.217 1.00 97.56 147 PHE A C 1
ATOM 1143 O O . PHE A 1 147 ? -14.193 -1.629 -5.208 1.00 97.56 147 PHE A O 1
ATOM 1150 N N . THR A 1 148 ? -12.259 -0.768 -5.944 1.00 96.19 148 THR A N 1
ATOM 1151 C CA . THR A 1 148 ? -12.810 0.047 -7.026 1.00 96.19 148 THR A CA 1
ATOM 1152 C C . THR A 1 148 ? -13.356 -0.837 -8.142 1.00 96.19 148 THR A C 1
ATOM 1154 O O . THR A 1 148 ? -13.008 -2.013 -8.257 1.00 96.19 148 THR A O 1
ATOM 1157 N N . GLU A 1 149 ? -14.248 -0.278 -8.957 1.00 96.38 149 GLU A N 1
ATOM 1158 C CA . GLU A 1 149 ? -14.838 -1.005 -10.083 1.00 96.38 149 GLU A CA 1
ATOM 1159 C C . GLU A 1 149 ? -13.760 -1.388 -11.107 1.00 96.38 149 GLU A C 1
ATOM 1161 O O . GLU A 1 149 ? -13.774 -2.491 -11.646 1.00 96.38 149 GLU A O 1
ATOM 1166 N N . GLU A 1 150 ? -12.783 -0.511 -11.321 1.00 96.19 150 GLU A N 1
ATOM 1167 C CA . GLU A 1 150 ? -11.625 -0.737 -12.178 1.00 96.19 150 GLU A CA 1
ATOM 1168 C C . GLU A 1 150 ? -10.784 -1.917 -11.679 1.00 96.19 150 GLU A C 1
ATOM 1170 O O . GLU A 1 150 ? -10.504 -2.833 -12.450 1.00 96.19 150 GLU A O 1
ATOM 1175 N N . SER A 1 151 ? -10.457 -1.952 -10.384 1.00 97.25 151 SER A N 1
ATOM 1176 C CA . SER A 1 151 ? -9.723 -3.066 -9.777 1.00 97.25 151 SER A CA 1
ATOM 1177 C C . SER A 1 151 ? -10.498 -4.387 -9.834 1.00 97.25 151 SER A C 1
ATOM 1179 O O . SER A 1 151 ? -9.918 -5.422 -10.157 1.00 97.25 151 SER A O 1
ATOM 1181 N N . GLN A 1 152 ? -11.814 -4.373 -9.595 1.00 96.88 152 GLN A N 1
ATOM 1182 C CA . GLN A 1 152 ? -12.651 -5.580 -9.690 1.00 96.88 152 GLN A CA 1
ATOM 1183 C C . GLN A 1 152 ? -12.730 -6.150 -11.113 1.00 96.88 152 GLN A C 1
ATOM 1185 O O . GLN A 1 152 ? -12.853 -7.361 -11.280 1.00 96.88 152 GLN A O 1
ATOM 1190 N N . ASN A 1 153 ? -12.677 -5.284 -12.126 1.00 95.69 153 ASN A N 1
ATOM 1191 C CA . ASN A 1 153 ? -12.722 -5.671 -13.536 1.00 95.69 153 ASN A CA 1
ATOM 1192 C C . ASN A 1 153 ? -11.330 -5.870 -14.154 1.00 95.69 153 ASN A C 1
ATOM 1194 O O . ASN A 1 153 ? -11.232 -6.204 -15.338 1.00 95.69 153 ASN A O 1
ATOM 1198 N N . SER A 1 154 ? -10.264 -5.639 -13.385 1.00 94.06 154 SER A N 1
ATOM 1199 C CA . SER A 1 154 ? -8.896 -5.838 -13.846 1.00 94.06 154 SER A CA 1
ATOM 1200 C C . SER A 1 154 ? -8.595 -7.319 -14.078 1.00 94.06 154 SER A C 1
ATOM 1202 O O . SER A 1 154 ? -9.230 -8.217 -13.517 1.00 94.06 154 SER A O 1
ATOM 1204 N N . GLU A 1 155 ? -7.616 -7.583 -14.937 1.00 93.31 155 GLU A N 1
ATOM 1205 C CA . GLU A 1 155 ? -7.081 -8.929 -15.082 1.00 93.31 155 GLU A CA 1
ATOM 1206 C C . GLU A 1 155 ? -6.353 -9.332 -13.797 1.00 93.31 155 GLU A C 1
ATOM 1208 O O . GLU A 1 155 ? -5.380 -8.684 -13.407 1.00 93.31 155 GLU A O 1
ATOM 1213 N N . GLY A 1 156 ? -6.825 -10.403 -13.158 1.00 92.19 156 GLY A N 1
ATOM 1214 C CA . GLY A 1 156 ? -6.236 -10.917 -11.925 1.00 92.19 156 GLY A CA 1
ATOM 1215 C C . GLY A 1 156 ? -4.802 -11.415 -12.106 1.00 92.19 156 GLY A C 1
ATOM 1216 O O . GLY A 1 156 ? -4.405 -11.848 -13.190 1.00 92.19 156 GLY A O 1
ATOM 1217 N N . TRP A 1 157 ? -4.033 -11.402 -11.022 1.00 92.62 157 TRP A N 1
ATOM 1218 C CA . TRP A 1 157 ? -2.652 -11.872 -10.965 1.00 92.62 157 TRP A CA 1
ATOM 1219 C C . TRP A 1 157 ? -2.494 -13.292 -11.512 1.00 92.62 157 TRP A C 1
ATOM 1221 O O . TRP A 1 157 ? -1.619 -13.547 -12.336 1.00 92.62 157 TRP A O 1
ATOM 1231 N N . ARG A 1 158 ? -3.375 -14.219 -11.120 1.00 90.69 158 ARG A N 1
ATOM 1232 C CA . ARG A 1 158 ? -3.302 -15.609 -11.597 1.00 90.69 158 ARG A CA 1
ATOM 1233 C C . ARG A 1 158 ? -3.563 -15.725 -13.093 1.00 90.69 158 ARG A C 1
ATOM 1235 O O . ARG A 1 158 ? -2.895 -16.497 -13.767 1.00 90.69 158 ARG A O 1
ATOM 1242 N N . ALA A 1 159 ? -4.492 -14.930 -13.619 1.00 91.00 159 ALA A N 1
ATOM 1243 C CA . ALA A 1 159 ? -4.762 -14.901 -15.053 1.00 91.00 159 ALA A CA 1
ATOM 1244 C C . ALA A 1 159 ? -3.563 -14.349 -15.844 1.00 91.00 159 ALA A C 1
ATOM 1246 O O . ALA A 1 159 ? -3.310 -14.805 -16.957 1.00 91.00 159 ALA A O 1
ATOM 1247 N N . LYS A 1 160 ? -2.793 -13.415 -15.262 1.00 89.44 160 LYS A N 1
ATOM 1248 C CA . LYS A 1 160 ? -1.522 -12.961 -15.846 1.00 89.44 160 LYS A CA 1
ATOM 1249 C C . LYS A 1 160 ? -0.508 -14.101 -15.906 1.00 89.44 160 LYS A C 1
ATOM 1251 O O . LYS A 1 160 ? 0.024 -14.349 -16.982 1.00 89.44 160 LYS A O 1
ATOM 1256 N N . LEU A 1 161 ? -0.310 -14.827 -14.803 1.00 86.56 161 LEU A N 1
ATOM 1257 C CA . LEU A 1 161 ? 0.600 -15.983 -14.757 1.00 86.56 161 LEU A CA 1
ATOM 1258 C C . LEU A 1 161 ? 0.267 -17.044 -15.813 1.00 86.56 161 LEU A C 1
ATOM 1260 O O . LEU A 1 161 ? 1.165 -17.644 -16.381 1.00 86.56 161 LEU A O 1
ATOM 1264 N N . GLU A 1 162 ? -1.017 -17.275 -16.091 1.00 85.69 162 GLU A N 1
ATOM 1265 C CA . GLU A 1 162 ? -1.446 -18.250 -17.103 1.00 85.69 162 GLU A CA 1
ATOM 1266 C C . GLU A 1 162 ? -1.239 -17.774 -18.550 1.00 85.69 162 GLU A C 1
ATOM 1268 O O . GLU A 1 162 ? -1.237 -18.597 -19.468 1.00 85.69 162 GLU A O 1
ATOM 1273 N N . ARG A 1 163 ? -1.125 -16.459 -18.780 1.00 84.06 163 ARG A N 1
ATOM 1274 C CA . ARG A 1 163 ? -0.960 -15.889 -20.124 1.00 84.06 163 ARG A CA 1
ATOM 1275 C C . ARG A 1 163 ? 0.501 -15.761 -20.525 1.00 84.06 163 ARG A C 1
ATOM 1277 O O . ARG A 1 163 ? 0.796 -15.975 -21.698 1.00 84.06 163 ARG A O 1
ATOM 1284 N N . TYR A 1 164 ? 1.354 -15.312 -19.611 1.00 80.69 164 TYR A N 1
ATOM 1285 C CA . TYR A 1 164 ? 2.754 -15.075 -19.930 1.00 80.69 164 TYR A CA 1
ATOM 1286 C C . TYR A 1 164 ? 3.482 -16.408 -20.070 1.00 80.69 164 TYR A C 1
ATOM 1288 O O . TYR A 1 164 ? 3.447 -17.222 -19.151 1.00 80.69 164 TYR A O 1
ATOM 1296 N N . ASP A 1 165 ? 4.123 -16.622 -21.218 1.00 81.31 165 ASP A N 1
ATOM 1297 C CA . ASP A 1 165 ? 5.143 -17.656 -21.313 1.00 81.31 165 ASP A CA 1
ATOM 1298 C C . ASP A 1 165 ? 6.478 -17.132 -20.755 1.00 81.31 165 ASP A C 1
ATOM 1300 O O . ASP A 1 165 ? 6.715 -15.922 -20.645 1.00 81.31 165 ASP A O 1
ATOM 1304 N N . TYR A 1 166 ? 7.352 -18.057 -20.367 1.00 77.12 166 TYR A N 1
ATOM 1305 C CA . TYR A 1 166 ? 8.664 -17.730 -19.818 1.00 77.12 166 TYR A CA 1
ATOM 1306 C C . TYR A 1 166 ? 9.501 -16.795 -20.713 1.00 77.12 166 TYR A C 1
ATOM 1308 O O . TYR A 1 166 ? 10.258 -15.957 -20.209 1.00 77.12 166 TYR A O 1
ATOM 1316 N N . ASP A 1 167 ? 9.383 -16.921 -22.039 1.00 82.19 167 ASP A N 1
ATOM 1317 C CA . ASP A 1 167 ? 10.147 -16.108 -22.987 1.00 82.19 167 ASP A CA 1
ATOM 1318 C C . ASP A 1 167 ? 9.646 -14.649 -22.985 1.00 82.19 167 ASP A C 1
ATOM 1320 O O . ASP A 1 167 ? 10.464 -13.720 -22.942 1.00 82.19 167 ASP A O 1
ATOM 1324 N N . ASP A 1 168 ? 8.328 -14.438 -22.924 1.00 86.56 168 ASP A N 1
ATOM 1325 C CA . ASP A 1 168 ? 7.681 -13.132 -22.784 1.00 86.56 168 ASP A CA 1
ATOM 1326 C C . ASP A 1 168 ? 8.057 -12.455 -21.454 1.00 86.56 168 ASP A C 1
ATOM 1328 O O . ASP A 1 168 ? 8.317 -11.242 -21.417 1.00 86.56 168 ASP A O 1
ATOM 1332 N N . LEU A 1 169 ? 8.133 -13.218 -20.353 1.00 85.25 169 LEU A N 1
ATOM 1333 C CA . LEU A 1 169 ? 8.602 -12.701 -19.060 1.00 85.25 169 LEU A CA 1
ATOM 1334 C C . LEU A 1 169 ? 10.067 -12.262 -19.134 1.00 85.25 169 LEU A C 1
ATOM 1336 O O . LEU A 1 169 ? 10.403 -11.171 -18.670 1.00 85.25 169 LEU A O 1
ATOM 1340 N N . CYS A 1 170 ? 10.932 -13.054 -19.772 1.00 85.19 170 CYS A N 1
ATOM 1341 C CA . CYS A 1 170 ? 12.343 -12.711 -19.958 1.00 85.19 170 CYS A CA 1
ATOM 1342 C C . CYS A 1 170 ? 12.540 -11.457 -20.826 1.00 85.19 170 CYS A C 1
ATOM 1344 O O . CYS A 1 170 ? 13.440 -10.648 -20.568 1.00 85.19 170 CYS A O 1
ATOM 1346 N N . GLU A 1 171 ? 11.733 -11.280 -21.876 1.00 89.38 171 GLU A N 1
ATOM 1347 C CA . GLU A 1 171 ? 11.771 -10.069 -22.699 1.00 89.38 171 GLU A CA 1
ATOM 1348 C C . GLU A 1 171 ? 11.293 -8.845 -21.909 1.00 89.38 171 GLU A C 1
ATOM 1350 O O . GLU A 1 171 ? 11.961 -7.803 -21.921 1.00 89.38 171 GLU A O 1
ATOM 1355 N N . THR A 1 172 ? 10.201 -8.999 -21.158 1.00 88.88 172 THR A N 1
ATOM 1356 C CA . THR A 1 172 ? 9.647 -7.959 -20.284 1.00 88.88 172 THR A CA 1
ATOM 1357 C C . THR A 1 172 ? 10.661 -7.527 -19.222 1.00 88.88 172 THR A C 1
ATOM 1359 O O . THR A 1 172 ? 10.932 -6.332 -19.080 1.00 88.88 172 THR A O 1
ATOM 1362 N N . ASP A 1 173 ? 11.293 -8.481 -18.535 1.00 90.81 173 ASP A N 1
ATOM 1363 C CA . ASP A 1 173 ? 12.355 -8.228 -17.558 1.00 90.81 173 ASP A CA 1
ATOM 1364 C C . ASP A 1 173 ? 13.526 -7.452 -18.181 1.00 90.81 173 ASP A C 1
ATOM 1366 O O . ASP A 1 173 ? 13.964 -6.420 -17.661 1.00 90.81 173 ASP A O 1
ATOM 1370 N N . ARG A 1 174 ? 14.005 -7.885 -19.356 1.00 92.06 174 ARG A N 1
ATOM 1371 C CA . ARG A 1 174 ? 15.088 -7.193 -20.068 1.00 92.06 174 ARG A CA 1
ATOM 1372 C C . ARG A 1 174 ? 14.706 -5.753 -20.410 1.00 92.06 174 ARG A C 1
ATOM 1374 O O . ARG A 1 174 ? 15.560 -4.865 -20.291 1.00 92.06 174 ARG A O 1
ATOM 1381 N N . GLN A 1 175 ? 13.473 -5.514 -20.853 1.00 94.69 175 GLN A N 1
ATOM 1382 C CA . GLN A 1 175 ? 12.999 -4.171 -21.176 1.00 94.69 175 GLN A CA 1
ATOM 1383 C C . GLN A 1 175 ? 12.955 -3.287 -19.924 1.00 94.69 175 GLN A C 1
ATOM 1385 O O . GLN A 1 175 ? 13.538 -2.199 -19.931 1.00 94.69 175 GLN A O 1
ATOM 1390 N N . ILE A 1 176 ? 12.348 -3.774 -18.837 1.00 94.81 176 ILE A N 1
ATOM 1391 C CA . ILE A 1 176 ? 12.266 -3.052 -17.560 1.00 94.81 176 ILE A CA 1
ATOM 1392 C C . ILE A 1 176 ? 13.671 -2.728 -17.044 1.00 94.81 176 ILE A C 1
ATOM 1394 O O . ILE A 1 176 ? 13.953 -1.583 -16.692 1.00 94.81 176 ILE A O 1
ATOM 1398 N N . ASN A 1 177 ? 14.588 -3.697 -17.061 1.00 94.69 177 ASN A N 1
ATOM 1399 C CA . ASN A 1 177 ? 15.973 -3.501 -16.633 1.00 94.69 177 ASN A CA 1
ATOM 1400 C C . ASN A 1 177 ? 16.712 -2.459 -17.483 1.00 94.69 177 ASN A C 1
ATOM 1402 O O . ASN A 1 177 ? 17.510 -1.673 -16.957 1.00 94.69 177 ASN A O 1
ATOM 1406 N N . HIS A 1 178 ? 16.460 -2.425 -18.794 1.00 96.00 178 HIS A N 1
ATOM 1407 C CA . HIS A 1 178 ? 17.040 -1.416 -19.673 1.00 96.00 178 HIS A CA 1
ATOM 1408 C C . HIS A 1 178 ? 16.549 -0.007 -19.315 1.00 96.00 178 HIS A C 1
ATOM 1410 O O . HIS A 1 178 ? 17.368 0.898 -19.122 1.00 96.00 178 HIS A O 1
ATOM 1416 N N . GLU A 1 179 ? 15.234 0.169 -19.185 1.00 96.44 179 GLU A N 1
ATOM 1417 C CA . GLU A 1 179 ? 14.607 1.440 -18.810 1.00 96.44 179 GLU A CA 1
ATOM 1418 C C . GLU A 1 179 ? 15.080 1.900 -17.424 1.00 96.44 179 GLU A C 1
ATOM 1420 O O . GLU A 1 179 ? 15.591 3.014 -17.277 1.00 96.44 179 GLU A O 1
ATOM 1425 N N . LEU A 1 180 ? 15.056 1.005 -16.434 1.00 95.50 180 LEU A N 1
ATOM 1426 C CA . LEU A 1 180 ? 15.509 1.275 -15.070 1.00 95.50 180 LEU A CA 1
ATOM 1427 C C . LEU A 1 180 ? 16.989 1.676 -15.027 1.00 95.50 180 LEU A C 1
ATOM 1429 O O . LEU A 1 180 ? 17.365 2.607 -14.312 1.00 95.50 180 LEU A O 1
ATOM 1433 N N . SER A 1 181 ? 17.844 1.016 -15.817 1.00 96.19 181 SER A N 1
ATOM 1434 C CA . SER A 1 181 ? 19.261 1.383 -15.928 1.00 96.19 181 SER A CA 1
ATOM 1435 C C . SER A 1 181 ? 19.441 2.798 -16.477 1.00 96.19 181 SER A C 1
ATOM 1437 O O . SER A 1 181 ? 20.316 3.531 -16.009 1.00 96.19 181 SER A O 1
ATOM 1439 N N . ASN A 1 182 ? 18.629 3.196 -17.458 1.00 96.50 182 ASN A N 1
ATOM 1440 C CA . ASN A 1 182 ? 18.693 4.528 -18.052 1.00 96.50 182 ASN A CA 1
ATOM 1441 C C . ASN A 1 182 ? 18.254 5.606 -17.051 1.00 96.50 182 ASN A C 1
ATOM 1443 O O . ASN A 1 182 ? 18.973 6.596 -16.878 1.00 96.50 182 ASN A O 1
ATOM 1447 N N . VAL A 1 183 ? 17.140 5.384 -16.344 1.00 96.38 183 VAL A N 1
ATOM 1448 C CA . VAL A 1 183 ? 16.642 6.293 -15.297 1.00 96.38 183 VAL A CA 1
ATOM 1449 C C . VAL A 1 183 ? 17.670 6.433 -14.170 1.00 96.38 183 VAL A C 1
ATOM 1451 O O . VAL A 1 183 ? 18.082 7.548 -13.846 1.00 96.38 183 VAL A O 1
ATOM 1454 N N . ARG A 1 184 ? 18.205 5.319 -13.649 1.00 96.44 184 ARG A N 1
ATOM 1455 C CA . ARG A 1 184 ? 19.233 5.336 -12.591 1.00 96.44 184 ARG A CA 1
ATOM 1456 C C . ARG A 1 184 ? 20.493 6.084 -12.999 1.00 96.44 184 ARG A C 1
ATOM 1458 O O . ARG A 1 184 ? 20.961 6.937 -12.250 1.00 96.44 184 ARG A O 1
ATOM 1465 N N . LYS A 1 185 ? 21.018 5.837 -14.204 1.00 96.75 185 LYS A N 1
ATOM 1466 C CA . LYS A 1 185 ? 22.196 6.559 -14.721 1.00 96.75 185 LYS A CA 1
ATOM 1467 C C . LYS A 1 185 ? 21.941 8.059 -14.835 1.00 96.75 185 LYS A C 1
ATOM 1469 O O . LYS A 1 185 ? 22.822 8.852 -14.505 1.00 96.75 185 LYS A O 1
ATOM 1474 N N . SER A 1 186 ? 20.750 8.455 -15.288 1.00 96.00 186 SER A N 1
ATOM 1475 C CA . SER A 1 186 ? 20.342 9.863 -15.338 1.00 96.00 186 SER A CA 1
ATOM 1476 C C . SER A 1 186 ? 20.321 10.480 -13.933 1.00 96.00 186 SER A C 1
ATOM 1478 O O . SER A 1 186 ? 20.943 11.523 -13.698 1.00 96.00 186 SER A O 1
ATOM 1480 N N . ASN A 1 187 ? 19.698 9.794 -12.971 1.00 96.06 187 ASN A N 1
ATOM 1481 C CA . ASN A 1 187 ? 19.585 10.226 -11.577 1.00 96.06 187 ASN A CA 1
ATOM 1482 C C . ASN A 1 187 ? 20.957 10.334 -10.891 1.00 96.06 187 ASN A C 1
ATOM 1484 O O . ASN A 1 187 ? 21.258 11.339 -10.242 1.00 96.06 187 ASN A O 1
ATOM 1488 N N . GLU A 1 188 ? 21.825 9.341 -11.074 1.00 96.06 188 GLU A N 1
ATOM 1489 C CA . GLU A 1 188 ? 23.203 9.334 -10.576 1.00 96.06 188 GLU A CA 1
ATOM 1490 C C . GLU A 1 188 ? 24.038 10.458 -11.189 1.00 96.06 188 GLU A C 1
ATOM 1492 O O . GLU A 1 188 ? 24.750 11.159 -10.467 1.00 96.06 188 GLU A O 1
ATOM 1497 N N . TYR A 1 189 ? 23.918 10.690 -12.501 1.00 96.31 189 TYR A N 1
ATOM 1498 C CA . TYR A 1 189 ? 24.606 11.790 -13.169 1.00 96.31 189 TYR A CA 1
ATOM 1499 C C . TYR A 1 189 ? 24.177 13.146 -12.595 1.00 96.31 189 TYR A C 1
ATOM 1501 O O . TYR A 1 189 ? 25.031 13.993 -12.326 1.00 96.31 189 TYR A O 1
ATOM 1509 N N . ARG A 1 190 ? 22.880 13.366 -12.344 1.00 95.31 190 ARG A N 1
ATOM 1510 C CA . ARG A 1 190 ? 22.396 14.597 -11.692 1.00 95.31 190 ARG A CA 1
ATOM 1511 C C . ARG A 1 190 ? 23.017 14.768 -10.304 1.00 95.31 190 ARG A C 1
ATOM 1513 O O . ARG A 1 190 ? 23.638 15.805 -10.057 1.00 95.31 190 ARG A O 1
ATOM 1520 N N . LYS A 1 191 ? 22.947 13.732 -9.459 1.00 95.62 191 LYS A N 1
ATOM 1521 C CA . LYS A 1 191 ? 23.529 13.733 -8.105 1.00 95.62 191 LYS A CA 1
ATOM 1522 C C . LYS A 1 191 ? 25.032 14.028 -8.129 1.00 95.62 191 LYS A C 1
ATOM 1524 O O . LYS A 1 191 ? 25.499 14.888 -7.386 1.00 95.62 191 LYS A O 1
ATOM 1529 N N . ALA A 1 192 ? 25.783 13.382 -9.023 1.00 96.81 192 ALA A N 1
ATOM 1530 C CA . ALA A 1 192 ? 27.230 13.572 -9.167 1.00 96.81 192 ALA A CA 1
ATOM 1531 C C . ALA A 1 192 ? 27.616 15.001 -9.589 1.00 96.81 192 ALA A C 1
ATOM 1533 O O . ALA A 1 192 ? 28.706 15.471 -9.270 1.00 96.81 192 ALA A O 1
ATOM 1534 N N . ASN A 1 193 ? 26.715 15.710 -10.272 1.00 96.38 193 ASN A N 1
ATOM 1535 C CA . ASN A 1 193 ? 26.891 17.107 -10.667 1.00 96.38 193 ASN A CA 1
ATOM 1536 C C . ASN A 1 193 ? 26.258 18.099 -9.671 1.00 96.38 193 ASN A C 1
ATOM 1538 O O . ASN A 1 193 ? 26.102 19.275 -10.002 1.00 9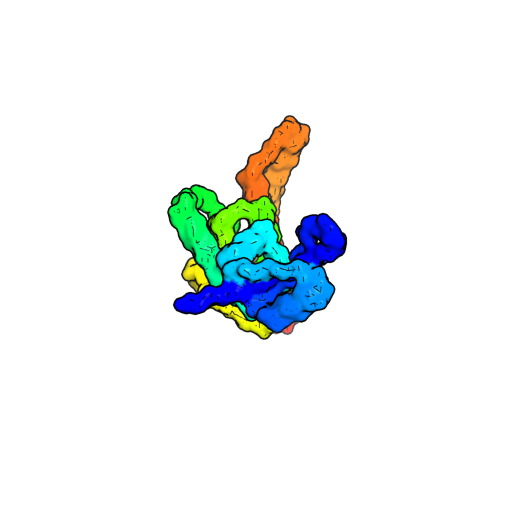6.38 193 ASN A O 1
ATOM 1542 N N . GLY A 1 194 ? 25.874 17.643 -8.472 1.00 95.81 194 GLY A N 1
ATOM 1543 C CA . GLY A 1 194 ? 25.267 18.478 -7.433 1.00 95.81 194 GLY A CA 1
ATOM 1544 C C . GLY A 1 194 ? 23.878 19.009 -7.795 1.00 95.81 194 GLY A C 1
ATOM 1545 O O . GLY A 1 194 ? 23.481 20.055 -7.288 1.00 95.81 194 GLY A O 1
ATOM 1546 N N . LYS A 1 195 ? 23.164 18.336 -8.705 1.00 96.19 195 LYS A N 1
ATOM 1547 C CA . LYS A 1 195 ? 21.784 18.664 -9.074 1.00 96.19 195 LYS A CA 1
ATOM 1548 C C . LYS A 1 195 ? 20.815 17.753 -8.330 1.00 96.19 195 LYS A C 1
ATOM 1550 O O . LYS A 1 195 ? 21.059 16.550 -8.227 1.00 96.19 195 LYS A O 1
ATOM 1555 N N . ASP A 1 196 ? 19.693 18.321 -7.903 1.00 95.56 196 ASP A N 1
ATOM 1556 C CA . ASP A 1 196 ? 18.580 17.550 -7.357 1.00 95.56 196 ASP A CA 1
ATOM 1557 C C . ASP A 1 196 ? 17.956 16.653 -8.437 1.00 95.56 196 ASP A C 1
ATOM 1559 O O . ASP A 1 196 ? 17.928 16.992 -9.630 1.00 95.56 196 ASP A O 1
ATOM 1563 N N . VAL A 1 197 ? 17.468 15.489 -8.010 1.00 94.75 197 VAL A N 1
ATOM 1564 C CA . VAL A 1 197 ? 16.715 14.573 -8.871 1.00 94.75 197 VAL A CA 1
ATOM 1565 C C . VAL A 1 197 ? 15.240 14.985 -8.835 1.00 94.75 197 VAL A C 1
ATOM 1567 O O . VAL A 1 197 ? 14.703 15.135 -7.735 1.00 94.75 197 VAL A O 1
ATOM 1570 N N . PRO A 1 198 ? 14.588 15.196 -9.994 1.00 93.62 198 PRO A N 1
ATOM 1571 C CA . PRO A 1 198 ? 13.159 15.486 -10.051 1.00 93.62 198 PRO A CA 1
ATOM 1572 C C . PRO A 1 198 ? 12.331 14.401 -9.358 1.00 93.62 198 PRO A C 1
ATOM 1574 O O . PRO A 1 198 ? 12.697 13.225 -9.372 1.00 93.62 198 PRO A O 1
ATOM 1577 N N . LYS A 1 199 ? 11.198 14.789 -8.766 1.00 90.25 199 LYS A N 1
ATOM 1578 C CA . LYS A 1 199 ? 10.295 13.833 -8.109 1.00 90.25 199 LYS A CA 1
ATOM 1579 C C . LYS A 1 199 ? 9.738 12.832 -9.124 1.00 90.25 199 LYS A C 1
ATOM 1581 O O . LYS A 1 199 ? 9.538 11.675 -8.781 1.00 90.25 199 LYS A O 1
ATOM 1586 N N . GLU A 1 200 ? 9.532 13.281 -10.355 1.00 91.50 200 GLU A N 1
ATOM 1587 C CA . GLU A 1 200 ? 9.043 12.495 -11.483 1.00 91.50 200 GLU A CA 1
ATOM 1588 C C . GLU A 1 200 ? 10.027 11.373 -11.841 1.00 91.50 200 GLU A C 1
ATOM 1590 O O . GLU A 1 200 ? 9.614 10.224 -11.946 1.00 91.50 200 GLU A O 1
ATOM 1595 N N . ASP A 1 201 ? 11.330 11.673 -11.913 1.00 93.00 201 ASP A N 1
ATOM 1596 C CA . ASP A 1 201 ? 12.368 10.671 -12.197 1.00 93.00 201 ASP A CA 1
ATOM 1597 C C . ASP A 1 201 ? 12.474 9.634 -11.049 1.00 93.00 201 ASP A C 1
ATOM 1599 O O . ASP A 1 201 ? 12.744 8.459 -11.292 1.00 93.00 201 ASP A O 1
ATOM 1603 N N . LEU A 1 202 ? 12.260 10.044 -9.786 1.00 93.56 202 LEU A N 1
ATOM 1604 C CA . LEU A 1 202 ? 12.210 9.117 -8.639 1.00 93.56 202 LEU A CA 1
ATOM 1605 C C . LEU A 1 202 ? 10.952 8.242 -8.660 1.00 93.56 202 LEU A C 1
ATOM 1607 O O . LEU A 1 202 ? 11.015 7.065 -8.313 1.00 93.56 202 LEU A O 1
ATOM 1611 N N . PHE A 1 203 ? 9.818 8.822 -9.052 1.00 92.19 203 PHE A N 1
ATOM 1612 C CA . PHE A 1 203 ? 8.546 8.121 -9.193 1.00 92.19 203 PHE A CA 1
ATOM 1613 C C . PHE A 1 203 ? 8.622 7.070 -10.308 1.00 92.19 203 PHE A C 1
ATOM 1615 O O . PHE A 1 203 ? 8.240 5.923 -10.093 1.00 92.19 203 PHE A O 1
ATOM 1622 N N . GLU A 1 204 ? 9.191 7.426 -11.462 1.00 94.38 204 GLU A N 1
ATOM 1623 C CA . GLU A 1 204 ? 9.438 6.500 -12.571 1.00 94.38 204 GLU A CA 1
ATOM 1624 C C . GLU A 1 204 ? 10.390 5.366 -12.155 1.00 94.38 204 GLU A C 1
ATOM 1626 O O . GLU A 1 204 ? 10.095 4.192 -12.386 1.00 94.38 204 GLU A O 1
ATOM 1631 N N . GLU A 1 205 ? 11.496 5.688 -11.471 1.00 95.38 205 GLU A N 1
ATOM 1632 C CA . GLU A 1 205 ? 12.431 4.680 -10.954 1.00 95.38 205 GLU A CA 1
ATOM 1633 C C . GLU A 1 205 ? 11.737 3.684 -10.007 1.00 95.38 205 GLU A C 1
ATOM 1635 O O . GLU A 1 205 ? 11.977 2.474 -10.081 1.00 95.38 205 GLU A O 1
ATOM 1640 N N . ALA A 1 206 ? 10.861 4.181 -9.132 1.00 95.00 206 ALA A N 1
ATOM 1641 C CA . ALA A 1 206 ? 10.103 3.372 -8.187 1.00 95.00 206 ALA A CA 1
ATOM 1642 C C . ALA A 1 206 ? 9.075 2.466 -8.886 1.00 95.00 206 ALA A C 1
ATOM 1644 O O . ALA A 1 206 ? 8.991 1.279 -8.565 1.00 95.00 206 ALA A O 1
ATOM 1645 N N . GLN A 1 207 ? 8.346 2.984 -9.881 1.00 94.62 207 GLN A N 1
ATOM 1646 C CA . GLN A 1 207 ? 7.412 2.187 -10.682 1.00 94.62 207 GLN A CA 1
ATOM 1647 C C . GLN A 1 207 ? 8.131 1.078 -11.457 1.00 94.62 207 GLN A C 1
ATOM 1649 O O . GLN A 1 207 ? 7.681 -0.066 -11.445 1.00 94.62 207 GLN A O 1
ATOM 1654 N N . LEU A 1 208 ? 9.268 1.383 -12.089 1.00 95.75 208 LEU A N 1
ATOM 1655 C CA . LEU A 1 208 ? 10.079 0.385 -12.794 1.00 95.75 208 LEU A CA 1
ATOM 1656 C C . LEU A 1 208 ? 10.645 -0.670 -11.836 1.00 95.75 208 LEU A C 1
ATOM 1658 O O . LEU A 1 208 ? 10.636 -1.856 -12.152 1.00 95.75 208 LEU A O 1
ATOM 1662 N N . THR A 1 209 ? 11.081 -0.258 -10.643 1.00 96.00 209 THR A N 1
ATOM 1663 C CA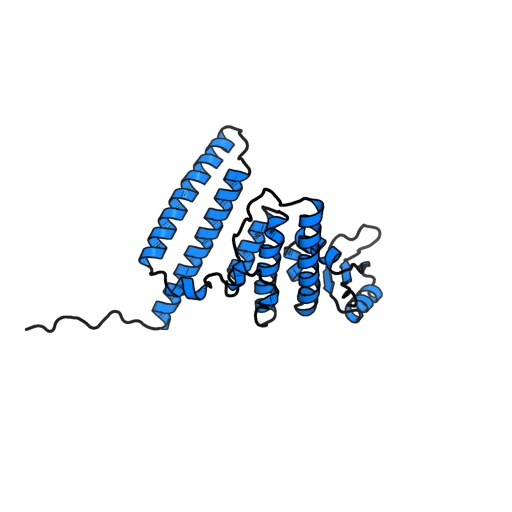 . THR A 1 209 ? 11.554 -1.191 -9.610 1.00 96.00 209 THR A CA 1
ATOM 1664 C C . THR A 1 209 ? 10.433 -2.123 -9.142 1.00 96.00 209 THR A C 1
ATOM 1666 O O . THR A 1 209 ? 10.663 -3.319 -9.000 1.00 96.00 209 THR A O 1
ATOM 1669 N N . GLN A 1 210 ? 9.213 -1.617 -8.939 1.00 95.81 210 GLN A N 1
ATOM 1670 C CA . GLN A 1 210 ? 8.074 -2.457 -8.558 1.00 95.81 210 GLN A CA 1
ATOM 1671 C C . GLN A 1 210 ? 7.660 -3.412 -9.689 1.00 95.81 210 GLN A C 1
ATOM 1673 O O . GLN A 1 210 ? 7.381 -4.575 -9.415 1.00 95.81 210 GLN A O 1
ATOM 1678 N N . LYS A 1 211 ? 7.681 -2.966 -10.953 1.00 94.62 211 LYS A N 1
ATOM 1679 C CA . LYS A 1 211 ? 7.441 -3.845 -12.113 1.00 94.62 211 LYS A CA 1
ATOM 1680 C C . LYS A 1 211 ? 8.458 -4.984 -12.195 1.00 94.62 211 LYS A C 1
ATOM 1682 O O . LYS A 1 211 ? 8.075 -6.102 -12.510 1.00 94.62 211 LYS A O 1
ATOM 1687 N N . LEU A 1 212 ? 9.726 -4.704 -11.887 1.00 94.12 212 LEU A N 1
ATOM 1688 C CA . LEU A 1 212 ? 10.779 -5.719 -11.837 1.00 94.12 212 LEU A CA 1
ATOM 1689 C C . LEU A 1 212 ? 10.498 -6.766 -10.748 1.00 94.12 212 LEU A C 1
ATOM 1691 O O . LEU A 1 212 ? 10.516 -7.954 -11.029 1.00 94.12 212 LEU A O 1
ATOM 1695 N N . VAL A 1 213 ? 10.143 -6.323 -9.536 1.00 94.94 213 VAL A N 1
ATOM 1696 C CA . VAL A 1 213 ? 9.764 -7.221 -8.427 1.00 94.94 213 VAL A CA 1
ATOM 1697 C C . VAL A 1 213 ? 8.569 -8.108 -8.795 1.00 94.94 213 VAL A C 1
ATOM 1699 O O . VAL A 1 213 ? 8.527 -9.277 -8.422 1.00 94.94 213 VAL A O 1
ATOM 1702 N N . GLU A 1 214 ? 7.593 -7.566 -9.523 1.00 94.00 214 GLU A N 1
ATOM 1703 C CA . GLU A 1 214 ? 6.444 -8.338 -10.000 1.00 94.00 214 GLU A CA 1
ATOM 1704 C C . GLU A 1 214 ? 6.838 -9.352 -11.081 1.00 94.00 214 GLU A C 1
ATOM 1706 O O . GLU A 1 214 ? 6.416 -10.500 -10.993 1.00 94.00 214 GLU A O 1
ATOM 1711 N N . ALA A 1 215 ? 7.674 -8.973 -12.052 1.00 91.62 215 ALA A N 1
ATOM 1712 C CA . ALA A 1 215 ? 8.171 -9.889 -13.083 1.00 91.62 215 ALA A CA 1
ATOM 1713 C C . ALA A 1 215 ? 9.013 -11.036 -12.490 1.00 91.62 215 ALA A C 1
ATOM 1715 O O . ALA A 1 215 ? 8.846 -12.194 -12.885 1.00 91.62 215 ALA A O 1
ATOM 1716 N N . ASP A 1 216 ? 9.858 -10.734 -11.499 1.00 91.19 216 ASP A N 1
ATOM 1717 C CA . ASP A 1 216 ? 10.635 -11.730 -10.756 1.00 91.19 216 ASP A CA 1
ATOM 1718 C C . ASP A 1 216 ? 9.706 -12.716 -10.031 1.00 91.19 216 ASP A C 1
ATOM 1720 O O . ASP A 1 216 ? 9.860 -13.930 -10.167 1.00 91.19 216 ASP A O 1
ATOM 1724 N N . ALA A 1 217 ? 8.688 -12.211 -9.324 1.00 91.19 217 ALA A N 1
ATOM 1725 C CA . ALA A 1 217 ? 7.713 -13.051 -8.629 1.00 91.19 217 ALA A CA 1
ATOM 1726 C C . ALA A 1 217 ? 6.911 -13.940 -9.594 1.00 91.19 217 ALA A C 1
ATOM 1728 O O . ALA A 1 217 ? 6.680 -15.111 -9.300 1.00 91.19 217 ALA A O 1
ATOM 1729 N N . MET A 1 218 ? 6.525 -13.415 -10.764 1.00 89.88 218 MET A N 1
ATOM 1730 C CA . MET A 1 218 ? 5.865 -14.220 -11.797 1.00 89.88 218 MET A CA 1
ATOM 1731 C C . MET A 1 218 ? 6.769 -15.346 -12.308 1.00 89.88 218 MET A C 1
ATOM 1733 O O . MET A 1 218 ? 6.317 -16.481 -12.446 1.00 89.88 218 MET A O 1
ATOM 1737 N N . SER A 1 219 ? 8.048 -15.045 -12.535 1.00 85.81 219 SER A N 1
ATOM 1738 C CA . SER A 1 219 ? 9.033 -16.018 -13.018 1.00 85.81 219 SER A CA 1
ATOM 1739 C C . SER A 1 219 ? 9.302 -17.127 -11.991 1.00 85.81 219 SER A C 1
ATOM 1741 O O . SER A 1 219 ? 9.446 -18.297 -12.354 1.00 85.81 219 SER A O 1
ATOM 1743 N N . GLU A 1 220 ? 9.357 -16.784 -10.699 1.00 86.19 220 GLU A N 1
ATOM 1744 C CA . GLU A 1 220 ? 9.489 -17.759 -9.609 1.00 86.19 220 GLU A CA 1
ATOM 1745 C C . GLU A 1 220 ? 8.262 -18.682 -9.519 1.00 86.19 220 GLU A C 1
ATOM 1747 O O . GLU A 1 220 ? 8.416 -19.905 -9.424 1.00 86.19 220 GLU A O 1
ATOM 1752 N N . ASP A 1 221 ? 7.052 -18.121 -9.605 1.00 81.06 221 ASP A N 1
ATOM 1753 C CA . ASP A 1 221 ? 5.802 -18.886 -9.579 1.00 81.06 221 ASP A CA 1
ATOM 1754 C C . ASP A 1 221 ? 5.688 -19.836 -10.786 1.00 81.06 221 ASP A C 1
ATOM 1756 O O . ASP A 1 221 ? 5.335 -21.009 -10.618 1.00 81.06 221 ASP A O 1
ATOM 1760 N N . GLU A 1 222 ? 6.047 -19.387 -11.993 1.00 76.00 222 GLU A N 1
ATOM 1761 C CA . GLU A 1 222 ? 6.054 -20.229 -13.198 1.00 76.00 222 GLU A CA 1
ATOM 1762 C C . GLU A 1 222 ? 7.058 -21.384 -13.070 1.00 76.00 222 GLU A C 1
ATOM 1764 O O . GLU A 1 222 ? 6.719 -22.548 -13.315 1.00 76.00 222 GLU A O 1
ATOM 1769 N N . TYR A 1 223 ? 8.277 -21.103 -12.594 1.00 74.69 223 TYR A N 1
ATOM 1770 C CA . TYR A 1 223 ? 9.278 -22.139 -12.340 1.00 74.69 223 TYR A CA 1
ATOM 1771 C C . TYR A 1 223 ? 8.767 -23.187 -11.341 1.00 74.69 223 TYR A C 1
ATOM 1773 O O . TYR A 1 223 ? 8.985 -24.393 -11.517 1.00 74.69 223 TYR A O 1
ATOM 1781 N N . HIS A 1 224 ? 8.056 -22.758 -10.296 1.00 74.06 224 HIS A N 1
ATOM 1782 C CA . HIS A 1 224 ? 7.432 -23.671 -9.345 1.00 74.06 224 HIS A CA 1
ATOM 1783 C C . HIS A 1 224 ? 6.314 -24.509 -9.973 1.00 74.06 224 HIS A C 1
ATOM 1785 O O . HIS A 1 224 ? 6.241 -25.709 -9.686 1.00 74.06 224 HIS A O 1
ATOM 1791 N N . LEU A 1 225 ? 5.484 -23.933 -10.845 1.00 70.62 225 LEU A N 1
ATOM 1792 C CA . LEU A 1 225 ? 4.440 -24.663 -11.568 1.00 70.62 225 LEU A CA 1
ATOM 1793 C C . LEU A 1 225 ? 5.037 -25.738 -12.485 1.00 70.62 225 LEU A C 1
ATOM 1795 O O . LEU A 1 225 ? 4.628 -26.898 -12.397 1.00 70.62 225 LEU A O 1
ATOM 1799 N N . ILE A 1 226 ? 6.051 -25.398 -13.285 1.00 70.94 226 ILE A N 1
ATOM 1800 C CA . ILE A 1 226 ? 6.720 -26.338 -14.201 1.00 70.94 226 ILE A CA 1
ATOM 1801 C C . ILE A 1 226 ? 7.317 -27.524 -13.426 1.00 70.94 226 ILE A C 1
ATOM 1803 O O . ILE A 1 226 ? 7.079 -28.681 -13.777 1.00 70.94 226 ILE A O 1
ATOM 1807 N N . ASN A 1 227 ? 8.038 -27.258 -12.330 1.00 70.94 227 ASN A N 1
ATOM 1808 C CA . ASN A 1 227 ? 8.694 -28.311 -11.546 1.00 70.94 227 ASN A CA 1
ATOM 1809 C C . ASN A 1 227 ? 7.728 -29.154 -10.704 1.00 70.94 227 ASN A C 1
ATOM 1811 O O . ASN A 1 227 ? 8.003 -30.326 -10.449 1.00 70.94 227 ASN A O 1
ATOM 1815 N N . THR A 1 228 ? 6.620 -28.574 -10.237 1.00 72.88 228 THR A N 1
ATOM 1816 C CA . THR A 1 228 ? 5.649 -29.287 -9.389 1.00 72.88 228 THR A CA 1
ATOM 1817 C C . THR A 1 228 ? 4.705 -30.148 -10.218 1.00 72.88 228 THR A C 1
ATOM 1819 O O . THR A 1 228 ? 4.339 -31.242 -9.788 1.00 72.88 228 THR A O 1
ATOM 1822 N N . PHE A 1 229 ? 4.313 -29.673 -11.403 1.00 63.97 229 PHE A N 1
ATOM 1823 C CA . PHE A 1 229 ? 3.359 -30.373 -12.260 1.00 63.97 229 PHE A CA 1
ATOM 1824 C C . PHE A 1 229 ? 4.004 -31.240 -13.335 1.00 63.97 229 PHE A C 1
ATOM 1826 O O . PHE A 1 229 ? 3.266 -31.952 -14.011 1.00 63.97 229 PHE A O 1
ATOM 1833 N N . GLY A 1 230 ? 5.339 -31.242 -13.451 1.00 53.88 230 GLY A N 1
ATOM 1834 C CA . GLY A 1 230 ? 6.061 -32.159 -14.330 1.00 53.88 230 GLY A CA 1
ATOM 1835 C C . GLY A 1 230 ? 5.472 -32.143 -15.732 1.00 53.88 230 GLY A C 1
ATOM 1836 O O . GLY A 1 230 ? 5.050 -33.184 -16.234 1.00 53.88 230 GLY A O 1
ATOM 1837 N N . ILE A 1 231 ? 5.369 -30.954 -16.335 1.00 51.97 231 ILE A N 1
ATOM 1838 C CA . ILE A 1 231 ? 5.112 -30.867 -17.771 1.00 51.97 231 ILE A CA 1
ATOM 1839 C C . ILE A 1 231 ? 6.396 -31.367 -18.436 1.00 51.97 231 ILE A C 1
ATOM 1841 O O . ILE A 1 231 ? 7.267 -30.583 -18.804 1.00 51.97 231 ILE A O 1
ATOM 1845 N N . ASP A 1 232 ? 6.540 -32.692 -18.500 1.00 49.47 232 ASP A N 1
ATOM 1846 C CA . ASP A 1 232 ? 7.508 -33.368 -19.345 1.00 49.47 232 ASP A CA 1
ATOM 1847 C C . ASP A 1 232 ? 7.221 -32.876 -20.769 1.00 49.47 232 ASP A C 1
ATOM 1849 O O . ASP A 1 232 ? 6.274 -33.313 -21.424 1.00 49.47 232 ASP A O 1
ATOM 1853 N N . GLN A 1 233 ? 8.014 -31.918 -21.250 1.00 49.50 233 GLN A N 1
ATOM 1854 C CA . GLN A 1 233 ? 8.071 -31.548 -22.665 1.00 49.50 233 GLN A CA 1
ATOM 1855 C C . GLN A 1 233 ? 8.788 -32.645 -23.473 1.00 49.50 233 GLN A C 1
ATOM 1857 O O . GLN A 1 233 ? 9.645 -32.353 -24.297 1.00 49.50 233 GLN A O 1
ATOM 1862 N N . ASP A 1 234 ? 8.449 -33.912 -23.247 1.00 53.44 234 ASP A N 1
ATOM 1863 C CA . ASP A 1 234 ? 9.005 -35.051 -23.965 1.00 53.44 234 A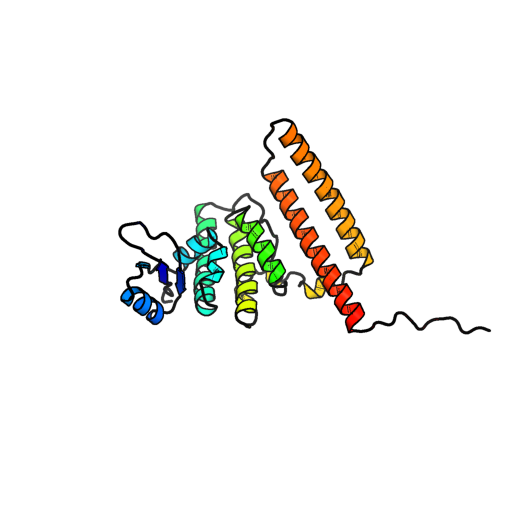SP A CA 1
ATOM 1864 C C . ASP A 1 234 ? 7.870 -36.018 -24.319 1.00 53.44 234 ASP A C 1
ATOM 1866 O O . ASP A 1 234 ? 7.490 -36.855 -23.512 1.00 53.44 234 ASP A O 1
ATOM 1870 N N . GLU A 1 235 ? 7.329 -35.904 -25.536 1.00 50.56 235 GLU A N 1
ATOM 1871 C CA . GLU A 1 235 ? 7.017 -37.052 -26.406 1.00 50.56 235 GLU A CA 1
ATOM 1872 C C . GLU A 1 235 ? 6.551 -36.568 -27.794 1.00 50.56 235 GLU A C 1
ATOM 1874 O O . GLU A 1 235 ? 5.379 -36.612 -28.141 1.00 50.56 235 GLU A O 1
ATOM 1879 N N . ASP A 1 236 ? 7.495 -36.107 -28.619 1.00 49.09 236 ASP A N 1
ATOM 1880 C CA . ASP A 1 236 ? 7.381 -36.228 -30.083 1.00 49.09 236 ASP A CA 1
ATOM 1881 C C . ASP A 1 236 ? 8.785 -36.323 -30.709 1.00 49.09 236 ASP A C 1
ATOM 1883 O O . ASP A 1 236 ? 9.232 -35.531 -31.541 1.00 49.09 236 ASP A O 1
ATOM 1887 N N . GLY A 1 237 ? 9.536 -37.333 -30.261 1.00 47.25 237 GLY A N 1
ATOM 1888 C CA . GLY A 1 237 ? 10.711 -37.803 -30.986 1.00 47.25 237 GLY A CA 1
ATOM 1889 C C . GLY A 1 237 ? 10.263 -38.621 -32.205 1.00 47.25 237 GLY A C 1
ATOM 1890 O O . GLY A 1 237 ? 9.516 -39.587 -32.033 1.00 47.25 237 GLY A O 1
ATOM 1891 N N . PRO A 1 238 ? 10.701 -38.304 -33.439 1.00 55.62 238 PRO A N 1
ATOM 1892 C CA . PRO A 1 238 ? 10.329 -39.095 -34.603 1.00 55.62 238 PRO A CA 1
ATOM 1893 C C . PRO A 1 238 ? 10.919 -40.504 -34.485 1.00 55.62 238 PRO A C 1
ATOM 1895 O O . PRO A 1 238 ? 12.120 -40.680 -34.265 1.00 55.62 238 PRO A O 1
ATOM 1898 N N . ALA A 1 239 ? 10.065 -41.517 -34.652 1.00 50.12 239 ALA A N 1
ATOM 1899 C CA . ALA A 1 239 ? 10.480 -42.913 -34.693 1.00 50.12 239 ALA A CA 1
ATOM 1900 C C . ALA A 1 239 ? 11.563 -43.122 -35.776 1.00 50.12 239 ALA A C 1
ATOM 1902 O O . ALA A 1 239 ? 11.381 -42.656 -36.906 1.00 50.12 239 ALA A O 1
ATOM 1903 N N . PRO A 1 240 ? 12.673 -43.824 -35.481 1.00 57.00 240 PRO A N 1
ATOM 1904 C CA . PRO A 1 240 ? 13.668 -44.135 -36.496 1.00 57.00 240 PRO A CA 1
ATOM 1905 C C . PRO A 1 240 ? 13.084 -45.149 -37.490 1.00 57.00 240 PRO A C 1
ATOM 1907 O O . PRO A 1 240 ? 12.707 -46.259 -37.107 1.00 57.00 240 PRO A O 1
ATOM 1910 N N . GLY A 1 241 ? 12.992 -44.731 -38.754 1.00 58.97 241 GLY A N 1
ATOM 1911 C CA . GLY A 1 241 ? 12.734 -45.591 -39.914 1.00 58.97 241 GLY A CA 1
ATOM 1912 C C . GLY A 1 241 ? 14.012 -46.137 -40.536 1.00 58.97 241 GLY A C 1
ATOM 1913 O O . GLY A 1 241 ? 15.085 -45.526 -40.326 1.00 58.97 241 GLY A O 1
#

Sequence (241 aa):
MSQKTVFIIFDSTGLELPTEITAITDDPVRANEAKSSGKNVMQPDATVAASILHTQPVLYEKMDYATWQTVAEGMSNLQKNLVKTQGETPDSPFFEFTEPDLPASLAETRLKQLIDFPSPVNLPAQRELTEIIMADKHQQPVNLELFTEESQNSEGWRAKLERYDYDDLCETDRQINHELSNVRKSNEYRKANGKDVPKEDLFEEAQLTQKLVEADAMSEDEYHLINTFGIDQDEDGPAPG